Protein AF-A0A915LIY9-F1 (afdb_monomer_lite)

Structure (mmCIF, N/CA/C/O backbone):
data_AF-A0A915LIY9-F1
#
_entry.id   AF-A0A915LIY9-F1
#
loop_
_atom_site.group_PDB
_atom_site.id
_atom_site.type_symbol
_atom_site.label_atom_id
_atom_site.label_alt_id
_atom_site.label_comp_id
_atom_site.label_asym_id
_atom_site.label_entity_id
_atom_site.label_seq_id
_atom_site.pdbx_PDB_ins_code
_atom_site.Cartn_x
_atom_site.Cartn_y
_atom_site.Cartn_z
_atom_site.occupancy
_atom_site.B_iso_or_equiv
_atom_site.auth_seq_id
_atom_site.auth_comp_id
_atom_site.auth_asym_id
_atom_site.auth_atom_id
_atom_site.pdbx_PDB_model_num
ATOM 1 N N . GLN A 1 1 ? 8.933 -13.134 19.469 1.00 53.28 1 GLN A N 1
ATOM 2 C CA . GLN A 1 1 ? 8.273 -11.807 19.439 1.00 53.28 1 GLN A CA 1
ATOM 3 C C . GLN A 1 1 ? 8.661 -11.135 18.127 1.00 53.28 1 GLN A C 1
ATOM 5 O O . GLN A 1 1 ? 9.775 -11.388 17.696 1.00 53.28 1 GLN A O 1
ATOM 10 N N . ASN A 1 2 ? 7.771 -10.381 17.470 1.00 65.25 2 ASN A N 1
ATOM 11 C CA . ASN A 1 2 ? 8.084 -9.729 16.190 1.00 65.25 2 ASN A CA 1
ATOM 12 C C . ASN A 1 2 ? 8.852 -8.411 16.443 1.00 65.25 2 ASN A C 1
ATOM 14 O O . ASN A 1 2 ? 8.265 -7.511 17.048 1.00 65.25 2 ASN A O 1
ATOM 18 N N . PRO A 1 3 ? 10.128 -8.286 16.031 1.00 68.38 3 PRO A N 1
ATOM 19 C CA . PRO A 1 3 ? 10.938 -7.093 16.285 1.00 68.38 3 PRO A CA 1
ATOM 20 C C . PRO A 1 3 ? 10.483 -5.865 15.484 1.00 68.38 3 PRO A C 1
ATOM 22 O O . PRO A 1 3 ? 10.839 -4.750 15.852 1.00 68.38 3 PRO A O 1
ATOM 25 N N . LEU A 1 4 ? 9.700 -6.058 14.417 1.00 75.00 4 LEU A N 1
ATOM 26 C CA . LEU A 1 4 ? 9.200 -4.983 13.551 1.00 75.00 4 LEU A CA 1
ATOM 27 C C . LEU A 1 4 ? 7.876 -4.375 14.044 1.00 75.00 4 LEU A C 1
ATOM 29 O O . LEU A 1 4 ? 7.453 -3.333 13.556 1.00 75.00 4 LEU A O 1
ATOM 33 N N . GLY A 1 5 ? 7.218 -5.013 15.016 1.00 80.69 5 GLY A N 1
ATOM 34 C CA . GLY A 1 5 ? 5.937 -4.561 15.555 1.00 80.69 5 GLY A CA 1
ATOM 35 C C . GLY A 1 5 ? 6.060 -3.567 16.711 1.00 80.69 5 GLY A C 1
ATOM 36 O O . GLY A 1 5 ? 7.127 -3.299 17.259 1.00 80.69 5 GLY A O 1
ATOM 37 N N . THR A 1 6 ? 4.913 -3.084 17.179 1.00 88.69 6 THR A N 1
ATOM 38 C CA . THR A 1 6 ? 4.796 -2.166 18.324 1.00 88.69 6 THR A CA 1
ATOM 39 C C . THR A 1 6 ? 4.599 -2.900 19.658 1.00 88.69 6 THR A C 1
ATOM 41 O O . THR A 1 6 ? 4.185 -2.312 20.665 1.00 88.69 6 THR A O 1
ATOM 44 N N . GLN A 1 7 ? 4.881 -4.209 19.674 1.00 89.38 7 GLN A N 1
ATOM 45 C CA . GLN A 1 7 ? 4.558 -5.144 20.761 1.00 89.38 7 GLN A CA 1
ATOM 46 C C . GLN A 1 7 ? 3.044 -5.234 21.032 1.00 89.38 7 GLN A C 1
ATOM 48 O O . GLN A 1 7 ? 2.604 -5.454 22.164 1.00 89.38 7 GLN A O 1
ATOM 53 N N . GLY A 1 8 ? 2.222 -5.030 19.998 1.00 92.81 8 GLY A N 1
ATOM 54 C CA . GLY A 1 8 ? 0.768 -5.047 20.112 1.00 92.81 8 GLY A CA 1
ATOM 55 C C . GLY A 1 8 ? 0.172 -3.787 20.744 1.00 92.81 8 GLY A C 1
ATOM 56 O O . GLY A 1 8 ? -1.025 -3.770 21.034 1.00 92.81 8 GLY A O 1
ATOM 57 N N . ARG A 1 9 ? 0.967 -2.748 21.031 1.00 95.25 9 ARG A N 1
ATOM 58 C CA . ARG A 1 9 ? 0.467 -1.529 21.687 1.00 95.25 9 ARG A CA 1
ATOM 59 C C . ARG A 1 9 ? -0.429 -0.721 20.757 1.00 95.25 9 ARG A C 1
ATOM 61 O O . ARG A 1 9 ? -1.485 -0.264 21.197 1.00 95.25 9 ARG A O 1
ATOM 68 N N . LEU A 1 10 ? -0.046 -0.595 19.488 1.00 96.38 10 LEU A N 1
ATOM 69 C CA . LEU A 1 10 ? -0.821 0.112 18.475 1.00 96.38 10 LEU A CA 1
ATOM 70 C C . LEU A 1 10 ? -2.157 -0.582 18.230 1.00 96.38 10 LEU A C 1
ATOM 72 O O . LEU A 1 10 ? -3.202 0.056 18.357 1.00 96.38 10 LEU A O 1
ATOM 76 N N . VAL A 1 11 ? -2.143 -1.892 17.958 1.00 96.56 11 VAL A N 1
ATOM 77 C CA . VAL A 1 11 ? -3.386 -2.618 17.669 1.00 96.56 11 VAL A CA 1
ATOM 78 C C . VAL A 1 11 ? -4.345 -2.637 18.862 1.00 96.56 11 VAL A C 1
ATOM 80 O O . VAL A 1 11 ? -5.552 -2.503 18.672 1.00 96.56 11 VAL A O 1
ATOM 83 N N . LYS A 1 12 ? -3.839 -2.728 20.101 1.00 97.12 12 LYS A N 1
ATOM 84 C CA . LYS A 1 12 ? -4.674 -2.645 21.312 1.00 97.12 12 LYS A CA 1
ATOM 85 C C . LYS A 1 12 ? -5.320 -1.270 21.456 1.00 97.12 12 LYS A C 1
ATOM 87 O O . LYS A 1 12 ? -6.524 -1.197 21.671 1.00 97.12 12 LYS A O 1
ATOM 92 N N . ALA A 1 13 ? -4.549 -0.192 21.301 1.00 97.12 13 ALA A N 1
ATOM 93 C CA . ALA A 1 13 ? -5.086 1.167 21.373 1.00 97.12 13 ALA A CA 1
ATOM 94 C C . ALA A 1 13 ? -6.135 1.422 20.277 1.00 97.12 13 ALA A C 1
ATOM 96 O O . ALA A 1 13 ? -7.183 2.011 20.545 1.00 97.12 13 ALA A O 1
ATOM 97 N N . TYR A 1 14 ? -5.883 0.927 19.063 1.00 97.00 14 TYR A N 1
ATOM 98 C CA . TYR A 1 14 ? -6.825 1.009 17.952 1.00 97.00 14 TYR A CA 1
ATOM 99 C C . TYR A 1 14 ? -8.104 0.198 18.214 1.00 97.00 14 TYR A C 1
ATOM 101 O O . TYR A 1 14 ? -9.205 0.702 18.002 1.00 97.00 14 TYR A O 1
ATOM 109 N N . ALA A 1 15 ? -7.984 -1.022 18.746 1.00 96.75 15 ALA A N 1
ATOM 110 C CA . ALA A 1 15 ? -9.125 -1.862 19.105 1.00 96.75 15 ALA A CA 1
ATOM 111 C C . ALA A 1 15 ? -9.995 -1.221 20.198 1.00 96.75 15 ALA A C 1
ATOM 113 O O . ALA A 1 15 ? -11.215 -1.181 20.043 1.00 96.75 15 ALA A O 1
ATOM 114 N N . THR A 1 16 ? -9.388 -0.667 21.254 1.00 96.25 16 THR A N 1
ATOM 115 C CA . THR A 1 16 ? -10.108 0.082 22.298 1.00 96.25 16 THR A CA 1
ATOM 116 C C . THR A 1 16 ? -10.851 1.274 21.700 1.00 96.25 16 THR A C 1
ATOM 118 O O . THR A 1 16 ? -12.030 1.472 21.980 1.00 96.25 16 THR A O 1
ATOM 121 N N . PHE A 1 17 ? -10.197 2.043 20.825 1.00 95.81 17 PHE A N 1
ATOM 122 C CA . PHE A 1 17 ? -10.831 3.175 20.152 1.00 95.81 17 PHE A CA 1
ATOM 123 C C . PHE A 1 17 ? -12.025 2.745 19.282 1.00 95.81 17 PHE A C 1
ATOM 125 O O . PHE A 1 17 ? -13.094 3.349 19.365 1.00 95.81 17 PHE A O 1
ATOM 132 N N . LEU A 1 18 ? -11.887 1.664 18.505 1.00 95.19 18 LEU A N 1
ATOM 133 C CA . LEU A 1 18 ? -12.976 1.112 17.693 1.00 95.19 18 LEU A CA 1
ATOM 134 C C . LEU A 1 18 ? -14.152 0.597 18.530 1.00 95.19 18 LEU A C 1
ATOM 136 O O . LEU A 1 18 ? -15.302 0.776 18.131 1.00 95.19 18 LEU A O 1
ATOM 140 N N . GLN A 1 19 ? -13.888 -0.050 19.668 1.00 95.31 19 GLN A N 1
ATOM 141 C CA . GLN A 1 19 ? -14.938 -0.510 20.581 1.00 95.31 19 GLN A CA 1
ATOM 142 C C . GLN A 1 19 ? -15.733 0.671 21.137 1.00 95.31 19 GLN A C 1
ATOM 144 O O . GLN A 1 19 ? -16.962 0.634 21.118 1.00 95.31 19 GLN A O 1
ATOM 149 N N . SER A 1 20 ? -15.047 1.742 21.541 1.00 94.06 20 SER A N 1
ATOM 150 C CA . SER A 1 20 ? -15.697 2.973 21.989 1.00 94.06 20 SER A CA 1
ATOM 151 C C . SER A 1 20 ? -16.528 3.612 20.873 1.00 94.06 20 SER A C 1
ATOM 153 O O . SER A 1 20 ? -17.661 4.005 21.124 1.00 94.06 20 SER A O 1
ATOM 155 N N . LEU A 1 21 ? -16.027 3.667 19.630 1.00 93.94 21 LEU A N 1
ATOM 156 C CA . LEU A 1 21 ? -16.790 4.199 18.486 1.00 93.94 21 LEU A CA 1
ATOM 157 C C . LEU A 1 21 ? -18.065 3.398 18.204 1.00 93.94 21 LEU A C 1
ATOM 159 O O . LEU A 1 21 ? -19.101 3.970 17.879 1.00 93.94 21 LEU A O 1
ATOM 16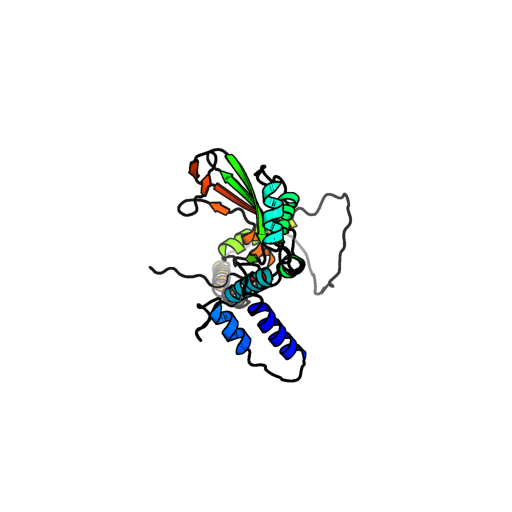3 N N . ARG A 1 22 ? -17.995 2.071 18.326 1.00 93.31 22 ARG A N 1
ATOM 164 C CA . ARG A 1 22 ? -19.128 1.176 18.060 1.00 93.31 22 ARG A CA 1
ATOM 165 C C . ARG A 1 22 ? -20.120 1.080 19.213 1.00 93.31 22 ARG A C 1
ATOM 167 O O . ARG A 1 22 ? -21.229 0.610 18.982 1.00 93.31 22 ARG A O 1
ATOM 174 N N . SER A 1 23 ? -19.755 1.499 20.426 1.00 93.12 23 SER A N 1
ATOM 175 C CA . SER A 1 23 ? -20.653 1.417 21.584 1.00 93.12 23 SER A CA 1
ATOM 176 C C . SER A 1 23 ? -21.885 2.316 21.439 1.00 93.12 23 SER A C 1
ATOM 178 O O . SER A 1 23 ? -22.893 2.068 22.093 1.00 93.12 23 SER A O 1
ATOM 180 N N . GLY A 1 24 ? -21.807 3.362 20.604 1.00 89.56 24 GLY A N 1
ATOM 181 C CA . GLY A 1 24 ? -22.892 4.324 20.393 1.00 89.56 24 GLY A CA 1
ATOM 182 C C . GLY A 1 24 ? -23.206 5.188 21.619 1.00 89.56 24 GLY A C 1
ATOM 183 O O . GLY A 1 24 ? -24.201 5.904 21.621 1.00 89.56 24 GLY A O 1
ATOM 184 N N . GLN A 1 25 ? -22.374 5.130 22.665 1.00 87.56 25 GLN A N 1
ATOM 185 C CA . GLN A 1 25 ? -22.618 5.820 23.937 1.00 87.56 25 GLN A CA 1
ATOM 186 C C . GLN A 1 25 ? -22.317 7.323 23.884 1.00 87.56 25 GLN A C 1
ATOM 188 O O . GLN A 1 25 ? -22.774 8.069 24.746 1.00 87.56 25 GLN A O 1
ATOM 193 N N . ALA A 1 26 ? -21.541 7.776 22.897 1.00 89.56 26 ALA A N 1
ATOM 194 C CA . ALA A 1 26 ? -21.140 9.168 22.748 1.00 89.56 26 ALA A CA 1
ATOM 195 C C . ALA A 1 26 ? -21.232 9.614 21.285 1.00 89.56 26 ALA A C 1
ATOM 197 O O . ALA A 1 26 ? -20.915 8.852 20.374 1.00 89.56 26 ALA A O 1
ATOM 198 N N . GLN A 1 27 ? -21.611 10.876 21.070 1.00 92.38 27 GLN A N 1
ATOM 199 C CA . GLN A 1 27 ? -21.657 11.494 19.739 1.00 92.38 27 GLN A CA 1
ATOM 200 C C . GLN A 1 27 ? -20.253 11.757 19.166 1.00 92.38 27 GLN A C 1
ATOM 202 O O . GLN A 1 27 ? -20.063 11.762 17.953 1.00 92.38 27 GLN A O 1
ATOM 207 N N . ALA A 1 28 ? -19.268 11.979 20.037 1.00 94.31 28 ALA A N 1
ATOM 208 C CA . ALA A 1 28 ? -17.877 12.199 19.672 1.00 94.31 28 ALA A CA 1
ATOM 209 C C . ALA A 1 28 ? -16.957 11.543 20.705 1.00 94.31 28 ALA A C 1
ATOM 211 O O . ALA A 1 28 ? -17.269 11.509 21.896 1.00 94.31 28 ALA A O 1
ATOM 212 N N . ILE A 1 29 ? -15.813 11.035 20.249 1.00 94.31 29 ILE A N 1
ATOM 213 C CA . ILE A 1 29 ? -14.843 10.324 21.087 1.00 94.31 29 ILE A CA 1
ATOM 214 C C . ILE A 1 29 ? -13.475 10.944 20.874 1.00 94.31 29 ILE A C 1
ATOM 216 O O . ILE A 1 29 ? -13.030 11.094 19.738 1.00 94.31 29 ILE A O 1
ATOM 220 N N . ASN A 1 30 ? -12.799 11.286 21.968 1.00 94.31 30 ASN A N 1
ATOM 221 C CA . ASN A 1 30 ? -11.462 11.856 21.916 1.00 94.31 30 ASN A CA 1
ATOM 222 C C . ASN A 1 30 ? -10.391 10.742 21.829 1.00 94.31 30 ASN A C 1
ATOM 224 O O . ASN A 1 30 ? -10.236 9.982 22.788 1.00 94.31 30 ASN A O 1
ATOM 228 N N . PRO A 1 31 ? -9.618 10.633 20.731 1.00 95.62 31 PRO A N 1
ATOM 229 C CA . PRO A 1 31 ? -8.667 9.543 20.514 1.00 95.62 31 PRO A CA 1
ATOM 230 C C . PRO A 1 31 ? -7.299 9.756 21.198 1.00 95.62 31 PRO A C 1
ATOM 232 O O . PRO A 1 31 ? -6.285 9.323 20.654 1.00 95.62 31 PRO A O 1
ATOM 235 N N . LEU A 1 32 ? -7.219 10.406 22.370 1.00 94.88 32 LEU A N 1
ATOM 236 C CA . LEU A 1 32 ? -5.937 10.764 23.017 1.00 94.88 32 LEU A CA 1
ATOM 237 C C . LEU A 1 32 ? -4.985 9.577 23.179 1.00 94.88 32 LEU A C 1
ATOM 239 O O . LEU A 1 32 ? -3.806 9.686 22.848 1.00 94.88 32 LEU A O 1
ATOM 243 N N . GLN A 1 33 ? -5.495 8.438 23.654 1.00 95.50 33 GLN A N 1
ATOM 244 C CA . GLN A 1 33 ? -4.679 7.239 23.847 1.00 95.50 33 GLN A CA 1
ATOM 245 C C . GLN A 1 33 ? -4.104 6.735 22.518 1.00 95.50 33 GLN A C 1
ATOM 247 O O . GLN A 1 33 ? -2.923 6.405 22.440 1.00 95.50 33 GLN A O 1
ATOM 252 N N . LEU A 1 34 ? -4.921 6.712 21.462 1.00 96.62 34 LEU A N 1
ATOM 253 C CA . LEU A 1 34 ? -4.485 6.293 20.135 1.00 96.62 34 LEU A CA 1
ATOM 254 C C . LEU A 1 34 ? -3.459 7.280 19.556 1.00 96.62 34 LEU A C 1
ATOM 256 O O . LEU A 1 34 ? -2.406 6.850 19.092 1.00 96.62 34 LEU A O 1
ATOM 260 N N . LYS A 1 35 ? -3.708 8.594 19.654 1.00 96.38 35 LYS A N 1
ATOM 261 C CA . LYS A 1 35 ? -2.774 9.649 19.220 1.00 96.38 35 LYS A CA 1
ATOM 262 C C . LYS A 1 35 ? -1.429 9.554 19.940 1.00 96.38 35 LYS A C 1
ATOM 264 O O . LYS A 1 35 ? -0.392 9.678 19.293 1.00 96.38 35 LYS A O 1
ATOM 269 N N . PHE A 1 36 ? -1.440 9.306 21.249 1.00 95.81 36 PHE A N 1
ATOM 270 C CA . PHE A 1 36 ? -0.225 9.131 22.045 1.00 95.81 36 PHE A CA 1
ATOM 271 C C . PHE A 1 36 ? 0.589 7.920 21.577 1.00 95.81 36 PHE A C 1
ATOM 273 O O . PHE A 1 36 ? 1.788 8.036 21.335 1.00 95.81 36 PHE A O 1
ATOM 280 N N . VAL A 1 37 ? -0.064 6.766 21.392 1.00 96.50 37 VAL A N 1
ATOM 281 C CA . VAL A 1 37 ? 0.616 5.547 20.931 1.00 96.50 37 VAL A CA 1
ATOM 282 C C . VAL A 1 37 ? 1.170 5.724 19.517 1.00 96.50 37 VAL A C 1
ATOM 284 O O . VAL A 1 37 ? 2.322 5.375 19.282 1.00 96.50 37 VAL A O 1
ATOM 287 N N . ILE A 1 38 ? 0.407 6.318 18.594 1.00 96.38 38 ILE A N 1
ATOM 288 C CA . ILE A 1 38 ? 0.893 6.637 17.241 1.00 96.38 38 ILE A CA 1
ATOM 289 C C . ILE A 1 38 ? 2.148 7.509 17.323 1.00 96.38 38 ILE A C 1
ATOM 291 O O . ILE A 1 38 ? 3.163 7.182 16.717 1.00 96.38 38 ILE A O 1
ATOM 295 N N . GLY A 1 39 ? 2.106 8.582 18.112 1.00 95.19 39 GLY A N 1
ATOM 296 C CA . GLY A 1 39 ? 3.223 9.505 18.271 1.00 95.19 39 GLY A CA 1
ATOM 297 C C . GLY A 1 39 ? 4.486 8.880 18.883 1.00 95.19 39 GLY A C 1
ATOM 298 O O . GLY A 1 39 ? 5.606 9.259 18.533 1.00 95.19 39 GLY A O 1
ATOM 299 N N . GLN A 1 40 ? 4.330 7.864 19.737 1.00 94.31 40 GLN A N 1
ATOM 300 C CA . GLN A 1 40 ? 5.457 7.122 20.303 1.00 94.31 40 GLN A CA 1
ATOM 301 C C . GLN A 1 40 ? 6.237 6.322 19.243 1.00 94.31 40 GLN A C 1
ATOM 303 O O . GLN A 1 40 ? 7.457 6.211 19.346 1.00 94.31 40 GLN A O 1
ATOM 308 N N . PHE A 1 41 ? 5.547 5.754 18.252 1.00 93.75 41 PHE A N 1
ATOM 309 C CA . PHE A 1 41 ? 6.154 4.895 17.224 1.00 93.75 41 PHE A CA 1
ATOM 310 C C . PHE A 1 41 ? 6.407 5.612 15.895 1.00 93.75 41 PHE A C 1
ATOM 312 O O . PHE A 1 41 ? 7.269 5.198 15.125 1.00 93.75 41 PHE A O 1
ATOM 319 N N . ALA A 1 42 ? 5.707 6.714 15.646 1.00 93.62 42 ALA A N 1
ATOM 320 C CA . ALA A 1 42 ? 5.916 7.598 14.513 1.00 93.62 42 ALA A CA 1
ATOM 321 C C . ALA A 1 42 ? 5.997 9.053 15.009 1.00 93.62 42 ALA A C 1
ATOM 323 O O . ALA A 1 42 ? 5.008 9.791 14.943 1.00 93.62 42 ALA A O 1
ATOM 324 N N . PRO A 1 43 ? 7.187 9.500 15.467 1.00 93.56 43 PRO A N 1
ATOM 325 C CA . PRO A 1 43 ? 7.372 10.819 16.077 1.00 93.56 43 PRO A CA 1
ATOM 326 C C . PRO A 1 43 ? 6.940 12.003 15.209 1.00 93.56 43 PRO A C 1
ATOM 328 O O . PRO A 1 43 ? 6.580 13.050 15.745 1.00 93.56 43 PRO A O 1
ATOM 331 N N . ARG A 1 44 ? 6.910 11.835 13.880 1.00 93.12 44 ARG A N 1
ATOM 332 C CA . ARG A 1 44 ? 6.380 12.831 12.935 1.00 93.12 44 ARG A CA 1
ATOM 333 C C . ARG A 1 44 ? 4.939 13.249 13.246 1.00 93.12 44 ARG A C 1
ATOM 335 O O . ARG A 1 44 ? 4.589 14.394 13.004 1.00 93.12 44 ARG A O 1
ATOM 342 N N . PHE A 1 45 ? 4.139 12.365 13.845 1.00 94.75 45 PHE A N 1
ATOM 343 C CA . PHE A 1 45 ? 2.756 12.633 14.237 1.00 94.75 45 PHE A CA 1
ATOM 344 C C . PHE A 1 45 ? 2.618 13.109 15.691 1.00 94.75 45 PHE A C 1
ATOM 346 O O . PHE A 1 45 ? 1.499 13.172 16.192 1.00 94.75 45 PHE A O 1
ATOM 353 N N . ASN A 1 46 ? 3.701 13.420 16.417 1.00 92.38 46 ASN A N 1
ATOM 354 C CA . ASN A 1 46 ? 3.600 13.914 17.801 1.00 92.38 46 ASN A CA 1
ATOM 355 C C . ASN A 1 46 ? 2.999 15.316 17.885 1.00 92.38 46 ASN A C 1
ATOM 357 O O . ASN A 1 46 ? 2.279 15.612 18.838 1.00 92.38 46 ASN A O 1
ATOM 361 N N . GLY A 1 47 ? 3.268 16.153 16.884 1.00 91.69 47 GLY A N 1
ATOM 362 C CA . GLY A 1 47 ? 2.813 17.535 16.853 1.00 91.69 47 GLY A CA 1
ATOM 363 C C . GLY A 1 47 ? 1.298 17.699 16.696 1.00 91.69 47 GLY A C 1
ATOM 364 O O . GLY A 1 47 ? 0.515 16.741 16.712 1.00 91.69 47 GLY A O 1
ATOM 365 N N . TYR A 1 48 ? 0.921 18.964 16.530 1.00 93.12 48 TYR A N 1
ATOM 366 C CA . TYR A 1 48 ? -0.441 19.424 16.242 1.00 93.12 48 TYR A CA 1
ATOM 367 C C . TYR A 1 48 ? -0.541 20.089 14.859 1.00 93.12 48 TYR A C 1
ATOM 369 O O . TYR A 1 48 ? -1.521 20.768 14.565 1.00 93.12 48 TYR A O 1
ATOM 377 N N . ALA A 1 49 ? 0.491 19.925 14.025 1.00 94.38 49 ALA A N 1
ATOM 378 C CA . ALA A 1 49 ? 0.481 20.396 12.648 1.00 94.38 49 ALA A CA 1
ATOM 379 C C . ALA A 1 49 ? -0.478 19.554 11.791 1.00 94.38 49 ALA A C 1
ATOM 381 O O . ALA A 1 49 ? -0.874 18.447 12.166 1.00 94.38 49 ALA A O 1
ATOM 382 N N . GLN A 1 50 ? -0.843 20.082 10.624 1.00 93.81 50 GLN A N 1
ATOM 383 C CA . GLN A 1 50 ? -1.546 19.291 9.619 1.00 93.81 50 GLN A CA 1
ATOM 384 C C . GLN A 1 50 ? -0.599 18.233 9.035 1.00 93.81 50 GLN A C 1
ATOM 386 O O . GLN A 1 50 ? 0.593 18.481 8.859 1.00 93.81 50 GLN A O 1
ATOM 391 N N . HIS A 1 51 ? -1.144 17.055 8.741 1.00 92.81 51 HIS A N 1
ATOM 392 C CA . HIS A 1 51 ? -0.412 15.909 8.205 1.00 92.81 51 HIS A CA 1
ATOM 393 C C . HIS A 1 51 ? -1.176 15.284 7.037 1.00 92.81 51 HIS A C 1
ATOM 395 O O . HIS A 1 51 ? -2.391 15.461 6.918 1.00 92.81 51 HIS A O 1
ATOM 401 N N . ASP A 1 52 ? -0.474 14.509 6.210 1.00 92.81 52 ASP A N 1
ATOM 402 C CA . ASP A 1 52 ? -1.105 13.715 5.163 1.00 92.81 52 ASP A CA 1
ATOM 403 C C . ASP A 1 52 ? -1.791 12.476 5.766 1.00 92.81 52 ASP A C 1
ATOM 405 O O . ASP A 1 52 ? -1.166 11.606 6.380 1.00 92.81 52 ASP A O 1
ATOM 409 N N . SER A 1 53 ? -3.108 12.381 5.578 1.00 95.38 53 SER A N 1
ATOM 410 C CA . SER A 1 53 ? -3.904 11.234 6.025 1.00 95.38 53 SER A CA 1
ATOM 411 C C . SER A 1 53 ? -3.480 9.908 5.382 1.00 95.38 53 SER A C 1
ATOM 413 O O . SER A 1 53 ? -3.643 8.849 5.999 1.00 95.38 53 SER A O 1
ATOM 415 N N . GLN A 1 54 ? -2.919 9.938 4.168 1.00 94.62 54 GLN A N 1
ATOM 416 C CA . GLN A 1 54 ? -2.426 8.739 3.500 1.00 94.62 54 GLN A CA 1
ATOM 417 C C . GLN A 1 54 ? -1.195 8.185 4.214 1.00 94.62 54 GLN A C 1
ATOM 419 O O . GLN A 1 54 ? -1.095 6.971 4.395 1.00 94.62 54 GLN A O 1
ATOM 424 N N . GLU A 1 55 ? -0.302 9.059 4.674 1.00 94.25 55 GLU A N 1
ATOM 425 C CA . GLU A 1 55 ? 0.879 8.668 5.440 1.00 94.25 55 GLU A CA 1
ATOM 426 C C . GLU A 1 55 ? 0.472 7.985 6.751 1.00 94.25 55 GLU A C 1
ATOM 428 O O . GLU A 1 55 ? 0.975 6.910 7.085 1.00 94.25 55 GLU A O 1
ATOM 433 N N . LEU A 1 56 ? -0.508 8.558 7.459 1.00 96.06 56 LEU A N 1
ATOM 434 C CA . LEU A 1 56 ? -1.058 7.948 8.669 1.00 96.06 56 LEU A CA 1
ATOM 435 C C . LEU A 1 56 ? -1.718 6.592 8.375 1.00 96.06 56 LEU A C 1
ATOM 437 O O . LEU A 1 56 ? -1.533 5.641 9.131 1.00 96.06 56 LEU A O 1
ATOM 441 N N . THR A 1 57 ? -2.466 6.482 7.275 1.00 96.38 57 THR A N 1
ATOM 442 C CA . THR A 1 57 ? -3.112 5.225 6.867 1.00 96.38 57 THR A CA 1
ATOM 443 C C . THR A 1 57 ? -2.077 4.140 6.578 1.00 96.38 57 THR A C 1
ATOM 445 O O . THR A 1 57 ? -2.222 3.017 7.059 1.00 96.38 57 THR A O 1
ATOM 448 N N . ALA A 1 58 ? -1.012 4.475 5.844 1.00 95.56 58 ALA A N 1
ATOM 449 C CA . ALA A 1 58 ? 0.083 3.554 5.557 1.00 95.56 58 ALA A CA 1
ATOM 450 C C . ALA A 1 58 ? 0.762 3.078 6.849 1.00 95.56 58 ALA A C 1
ATOM 452 O O . ALA A 1 58 ? 0.929 1.875 7.038 1.00 95.56 58 ALA A O 1
ATOM 453 N N . PHE A 1 59 ? 1.063 4.004 7.766 1.00 96.00 59 PHE A N 1
ATOM 454 C CA . PHE A 1 59 ? 1.635 3.680 9.072 1.00 96.00 59 PHE A CA 1
ATOM 455 C C . PHE A 1 59 ? 0.734 2.748 9.896 1.00 96.00 59 PHE A C 1
ATOM 457 O O . PHE A 1 59 ? 1.212 1.774 10.473 1.00 96.00 59 PHE A O 1
ATOM 464 N N . LEU A 1 60 ? -0.573 3.019 9.948 1.00 96.62 60 LEU A N 1
ATOM 465 C CA . LEU A 1 60 ? -1.517 2.193 10.700 1.00 96.62 60 LEU A CA 1
ATOM 466 C C . LEU A 1 60 ? -1.633 0.781 10.119 1.00 96.62 60 LEU A C 1
ATOM 468 O O . LEU A 1 60 ? -1.635 -0.182 10.883 1.00 96.62 60 LEU A O 1
ATOM 472 N N . LEU A 1 61 ? -1.730 0.645 8.793 1.00 96.81 61 LEU A N 1
ATOM 473 C CA . LEU A 1 61 ? -1.823 -0.662 8.138 1.00 96.81 61 LEU A CA 1
ATOM 474 C C . LEU A 1 61 ? -0.560 -1.496 8.364 1.00 96.81 61 LEU A C 1
ATOM 476 O O . LEU A 1 61 ? -0.677 -2.668 8.714 1.00 96.81 61 LEU A O 1
ATOM 480 N N . ASP A 1 62 ? 0.618 -0.890 8.222 1.00 95.31 62 ASP A N 1
ATOM 481 C CA . ASP A 1 62 ? 1.906 -1.551 8.445 1.00 95.31 62 ASP A CA 1
ATOM 482 C C . ASP A 1 62 ? 2.092 -1.943 9.920 1.00 95.31 62 ASP A C 1
ATOM 484 O O . ASP A 1 62 ? 2.277 -3.114 10.248 1.00 95.31 62 ASP A O 1
ATOM 488 N N . GLY A 1 63 ? 1.890 -1.002 10.847 1.00 95.38 63 GLY A N 1
ATOM 489 C CA . GLY A 1 63 ? 2.028 -1.271 12.277 1.00 95.38 63 GLY A CA 1
ATOM 490 C C . GLY A 1 63 ? 1.039 -2.325 12.794 1.00 95.38 63 GLY A C 1
ATOM 491 O O . GLY A 1 63 ? 1.411 -3.190 13.589 1.00 95.38 63 GLY A O 1
ATOM 492 N N . MET A 1 64 ? -0.216 -2.307 12.324 1.00 96.00 64 MET A N 1
ATOM 493 C CA . MET A 1 64 ? -1.189 -3.358 12.646 1.00 96.00 64 MET A CA 1
ATOM 494 C C . MET A 1 64 ? -0.861 -4.685 11.962 1.00 96.00 64 MET A C 1
ATOM 496 O O . MET A 1 64 ? -1.132 -5.739 12.539 1.00 96.00 64 MET A O 1
ATOM 500 N N . HIS A 1 65 ? -0.303 -4.663 10.747 1.00 96.00 65 HIS A N 1
ATOM 501 C CA . HIS A 1 65 ? 0.157 -5.871 10.073 1.00 96.00 65 HIS A CA 1
ATOM 502 C C . HIS A 1 65 ? 1.216 -6.575 10.918 1.00 96.00 65 HIS A C 1
ATOM 504 O O . HIS A 1 65 ? 1.045 -7.760 11.206 1.00 96.00 65 HIS A O 1
ATOM 510 N N . GLU A 1 66 ? 2.234 -5.838 11.359 1.00 94.94 66 GLU A N 1
ATOM 511 C CA . GLU A 1 66 ? 3.341 -6.368 12.151 1.00 94.94 66 GLU A CA 1
ATOM 512 C C . GLU A 1 66 ? 2.898 -6.840 13.543 1.00 94.94 66 GLU A C 1
ATOM 514 O O . GLU A 1 66 ? 3.301 -7.919 13.988 1.00 94.94 66 GLU A O 1
ATOM 519 N N . ASP A 1 67 ? 2.017 -6.089 14.213 1.00 94.94 67 ASP A N 1
ATOM 520 C CA . ASP A 1 67 ? 1.441 -6.476 15.509 1.00 94.94 67 ASP A CA 1
ATOM 521 C C . ASP A 1 67 ? 0.587 -7.754 15.432 1.00 94.94 67 ASP A C 1
ATOM 523 O O . ASP A 1 67 ? 0.520 -8.513 16.401 1.00 94.94 67 ASP A O 1
ATOM 527 N N . LEU A 1 68 ? -0.085 -7.987 14.299 1.00 95.12 68 LEU A N 1
ATOM 528 C CA . LEU A 1 68 ? -0.985 -9.124 14.073 1.00 95.12 68 LEU A CA 1
ATOM 529 C C . LEU A 1 68 ? -0.365 -10.221 13.196 1.00 95.12 68 LEU A C 1
ATOM 531 O O . LEU A 1 68 ? -1.079 -11.130 12.757 1.00 95.12 68 LEU A O 1
ATOM 535 N N . ASN A 1 69 ? 0.935 -10.144 12.903 1.00 94.50 69 ASN A N 1
ATOM 536 C CA . ASN A 1 69 ? 1.604 -11.124 12.060 1.00 94.50 69 ASN A CA 1
ATOM 537 C C . ASN A 1 69 ? 1.677 -12.478 12.781 1.00 94.50 69 ASN A C 1
ATOM 539 O O . ASN A 1 69 ? 2.273 -12.621 13.848 1.00 94.50 69 ASN A O 1
ATOM 543 N N . ARG A 1 70 ? 1.052 -13.491 12.179 1.00 92.25 70 ARG A N 1
ATOM 544 C CA . ARG A 1 70 ? 0.978 -14.871 12.674 1.00 92.25 70 ARG A CA 1
ATOM 545 C C . ARG A 1 70 ? 2.317 -15.597 12.532 1.00 92.25 70 ARG A C 1
ATOM 547 O O . ARG A 1 70 ? 2.523 -16.616 13.185 1.00 92.25 70 ARG A O 1
ATOM 554 N N . ILE A 1 71 ? 3.216 -15.105 11.674 1.00 86.12 71 ILE A N 1
ATOM 555 C CA . ILE A 1 71 ? 4.566 -15.652 11.525 1.00 86.12 71 ILE A CA 1
ATOM 556 C C . ILE A 1 71 ? 5.463 -15.081 12.623 1.00 86.12 71 ILE A C 1
ATOM 558 O O . ILE A 1 71 ? 5.678 -13.875 12.705 1.00 86.12 71 ILE A O 1
ATOM 562 N N . THR A 1 72 ? 6.022 -15.956 13.454 1.00 76.19 72 THR A N 1
ATOM 563 C CA . THR A 1 72 ? 6.945 -15.581 14.534 1.00 76.19 72 THR A CA 1
ATOM 564 C C . THR A 1 72 ? 8.403 -15.816 14.135 1.00 76.19 72 THR A C 1
ATOM 566 O O . THR A 1 72 ? 8.679 -16.653 13.281 1.00 76.19 72 THR A O 1
ATOM 569 N N . GLU A 1 73 ? 9.350 -15.132 14.789 1.00 65.81 73 GLU A N 1
ATOM 570 C CA . GLU A 1 73 ? 10.802 -15.349 14.602 1.00 65.81 73 GLU A CA 1
ATOM 571 C C . GLU A 1 73 ? 11.210 -16.827 14.737 1.00 65.81 73 GLU A C 1
ATOM 573 O O . GLU A 1 73 ? 11.955 -17.348 13.917 1.00 65.81 73 GLU A O 1
ATOM 578 N N . THR A 1 74 ? 10.617 -17.560 15.683 1.00 59.81 74 THR A N 1
ATOM 579 C CA . THR A 1 74 ? 10.817 -19.013 15.830 1.00 59.81 74 THR A CA 1
ATOM 580 C C . THR A 1 74 ? 10.415 -19.793 14.570 1.00 59.81 74 THR A C 1
ATOM 582 O O . THR A 1 74 ? 11.041 -20.785 14.223 1.00 59.81 74 THR A O 1
ATOM 585 N N . THR A 1 75 ? 9.391 -19.329 13.849 1.00 61.38 75 THR A N 1
ATOM 586 C CA . THR A 1 75 ? 8.947 -19.933 12.582 1.00 61.38 75 THR A CA 1
ATOM 587 C C . THR A 1 75 ? 9.872 -19.575 11.413 1.00 61.38 75 THR A C 1
ATOM 589 O O . THR A 1 75 ? 9.909 -20.315 10.431 1.00 61.38 75 THR A O 1
ATOM 592 N N . LYS A 1 76 ? 10.588 -18.442 11.483 1.00 64.62 76 LYS A N 1
ATOM 593 C CA . LYS A 1 76 ? 11.547 -18.014 10.451 1.00 64.62 76 LYS A CA 1
ATOM 594 C C . LYS A 1 76 ? 12.823 -18.850 10.525 1.00 64.62 76 LYS A C 1
ATOM 596 O O . LYS A 1 76 ? 13.173 -19.471 9.528 1.00 64.62 76 LYS A O 1
ATOM 601 N N . ASN A 1 77 ? 13.411 -18.975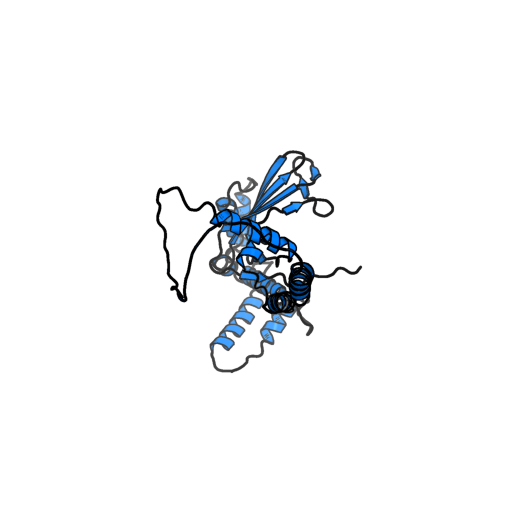 11.714 1.00 59.19 77 ASN A N 1
ATOM 602 C CA . ASN A 1 77 ? 14.658 -19.721 11.919 1.00 59.19 77 ASN A CA 1
ATOM 603 C C . ASN A 1 77 ? 14.535 -21.193 11.488 1.00 59.19 77 ASN A C 1
ATOM 605 O O . ASN A 1 77 ? 15.402 -21.703 10.792 1.00 59.19 77 ASN A O 1
ATOM 609 N N . ASN A 1 78 ? 13.405 -21.844 11.787 1.00 58.53 78 ASN A N 1
ATOM 610 C CA . ASN A 1 78 ? 13.161 -23.236 11.383 1.00 58.53 78 ASN A CA 1
ATOM 611 C C . ASN A 1 78 ? 13.044 -23.438 9.859 1.00 58.53 78 ASN A C 1
ATOM 613 O O . ASN A 1 78 ? 13.073 -24.572 9.400 1.00 58.53 78 ASN A O 1
ATOM 617 N N . LYS A 1 79 ? 12.830 -22.375 9.071 1.00 56.97 79 LYS A N 1
ATOM 618 C CA . LYS A 1 79 ? 12.702 -22.458 7.604 1.00 56.97 79 LYS A CA 1
ATOM 619 C C . LYS A 1 79 ? 13.989 -22.099 6.869 1.00 56.97 79 LYS A C 1
ATOM 621 O O . LYS A 1 79 ? 14.125 -22.467 5.707 1.00 56.97 79 LYS A O 1
ATOM 626 N N . GLU A 1 80 ? 14.895 -21.366 7.510 1.00 54.25 80 GLU A N 1
ATOM 627 C CA . GLU A 1 80 ? 16.163 -20.950 6.902 1.00 54.25 80 GLU A CA 1
ATOM 628 C C . GLU A 1 80 ? 17.136 -22.124 6.739 1.00 54.25 80 GLU A C 1
ATOM 630 O O . GLU A 1 80 ? 17.901 -22.141 5.776 1.00 54.25 80 GLU A O 1
ATOM 635 N N . GLU A 1 81 ? 17.041 -23.148 7.593 1.00 50.38 81 GLU A N 1
ATOM 636 C CA . GLU A 1 81 ? 17.868 -24.361 7.502 1.00 50.38 81 GLU A CA 1
ATOM 637 C C . GLU A 1 81 ? 17.550 -25.227 6.261 1.00 50.38 81 GLU A C 1
ATOM 639 O O . GLU A 1 81 ? 18.427 -25.935 5.769 1.00 50.38 81 GLU A O 1
ATOM 644 N N . ASP A 1 82 ? 16.349 -25.102 5.678 1.00 48.84 82 ASP A N 1
ATOM 645 C CA . ASP A 1 82 ? 15.890 -25.934 4.551 1.00 48.84 82 ASP A CA 1
ATOM 646 C C . ASP A 1 82 ? 16.017 -25.266 3.164 1.00 48.84 82 ASP A C 1
ATOM 648 O O . ASP A 1 82 ? 15.856 -25.928 2.135 1.00 48.84 82 ASP A O 1
ATOM 652 N N . SER A 1 83 ? 16.289 -23.957 3.079 1.00 51.72 83 SER A N 1
ATOM 653 C CA . SER A 1 83 ? 16.183 -23.203 1.817 1.00 51.72 83 SER A CA 1
ATOM 654 C C . SER A 1 83 ? 17.504 -22.626 1.301 1.00 51.72 83 SER A C 1
ATOM 656 O O . SER A 1 83 ? 17.613 -21.425 1.061 1.00 51.72 83 SER A O 1
ATOM 658 N N . ASN A 1 84 ? 18.487 -23.483 1.015 1.00 47.41 84 ASN A N 1
ATOM 659 C CA . ASN A 1 84 ? 19.676 -23.129 0.219 1.00 47.41 84 ASN A CA 1
ATOM 660 C C . ASN A 1 84 ? 19.397 -23.094 -1.302 1.00 47.41 84 ASN A C 1
ATOM 662 O O . ASN A 1 84 ? 20.156 -23.627 -2.109 1.00 47.41 84 ASN A O 1
ATOM 666 N N . PHE A 1 85 ? 18.306 -22.448 -1.726 1.00 43.34 85 PHE A N 1
ATOM 667 C CA . PHE A 1 85 ? 18.053 -22.182 -3.147 1.00 43.34 85 PHE A CA 1
ATOM 668 C C . PHE A 1 85 ? 17.367 -20.823 -3.332 1.00 43.34 85 PHE A C 1
ATOM 670 O O . PHE A 1 85 ? 16.143 -20.709 -3.393 1.00 43.34 85 PHE A O 1
ATOM 677 N N . CYS A 1 86 ? 18.173 -19.762 -3.408 1.00 52.97 86 CYS A N 1
ATOM 678 C CA . CYS A 1 86 ? 17.709 -18.412 -3.719 1.00 52.97 86 CYS A CA 1
ATOM 679 C C . CYS A 1 86 ? 17.513 -18.273 -5.237 1.00 52.97 86 CYS A C 1
ATOM 681 O O . CYS A 1 86 ? 18.345 -17.705 -5.939 1.00 52.97 86 CYS A O 1
ATOM 683 N N . ASN A 1 87 ? 16.425 -18.840 -5.756 1.00 62.69 87 ASN A N 1
ATOM 684 C CA . ASN A 1 87 ? 15.930 -18.464 -7.075 1.00 62.69 87 ASN A CA 1
ATOM 685 C C . ASN A 1 87 ? 14.926 -17.328 -6.916 1.00 62.69 87 ASN A C 1
ATOM 687 O O . ASN A 1 87 ? 14.009 -17.413 -6.096 1.00 62.69 87 ASN A O 1
ATOM 691 N N . GLU A 1 88 ? 15.055 -16.296 -7.744 1.00 74.38 88 GLU A N 1
ATOM 692 C CA . GLU A 1 88 ? 13.974 -15.334 -7.926 1.00 74.38 88 GLU A CA 1
ATOM 693 C C . GLU A 1 88 ? 12.695 -16.068 -8.368 1.00 74.38 88 GLU A C 1
ATOM 695 O O . GLU A 1 88 ? 12.762 -16.979 -9.207 1.00 74.38 88 GLU A O 1
ATOM 700 N N . PRO A 1 89 ? 11.524 -15.709 -7.811 1.00 84.31 89 PRO A N 1
ATOM 701 C CA . PRO A 1 89 ? 10.283 -16.389 -8.139 1.00 84.31 89 PRO A CA 1
ATOM 702 C C . PRO A 1 89 ? 9.940 -16.172 -9.612 1.00 84.31 89 PRO A C 1
ATOM 704 O O . PRO A 1 89 ? 9.822 -15.039 -10.080 1.00 84.31 89 PRO A O 1
ATOM 707 N N . LYS A 1 90 ? 9.713 -17.263 -10.347 1.00 86.69 90 LYS A N 1
ATOM 708 C CA . LYS A 1 90 ? 9.433 -17.190 -11.792 1.00 86.69 90 LYS A CA 1
ATOM 709 C C . LYS A 1 90 ? 7.985 -16.800 -12.082 1.00 86.69 90 LYS A C 1
ATOM 711 O O . LYS A 1 90 ? 7.667 -16.324 -13.170 1.00 86.69 90 LYS A O 1
ATOM 716 N N . THR A 1 91 ? 7.090 -17.002 -11.115 1.00 94.44 91 THR A N 1
ATOM 717 C CA . THR A 1 91 ? 5.646 -16.791 -11.279 1.00 94.44 91 THR A CA 1
ATOM 718 C C . THR A 1 91 ? 5.055 -15.916 -10.176 1.00 94.44 91 THR A C 1
ATOM 720 O O . THR A 1 91 ? 5.544 -15.893 -9.045 1.00 94.44 91 THR A O 1
ATOM 723 N N . ALA A 1 92 ? 3.940 -15.246 -10.487 1.00 96.31 92 ALA A N 1
ATOM 724 C CA . ALA A 1 92 ? 3.190 -14.433 -9.528 1.00 96.31 92 ALA A CA 1
ATOM 725 C C . ALA A 1 92 ? 2.759 -15.245 -8.291 1.00 96.31 92 ALA A C 1
ATOM 727 O O . ALA A 1 92 ? 2.920 -14.800 -7.152 1.00 96.31 92 ALA A O 1
ATOM 728 N N . SER A 1 93 ? 2.265 -16.469 -8.508 1.00 96.38 93 SER A N 1
ATOM 729 C CA . SER A 1 93 ? 1.816 -17.378 -7.447 1.00 96.38 93 SER A CA 1
ATOM 730 C C . SER A 1 93 ? 2.951 -17.809 -6.521 1.00 96.38 93 SER A C 1
ATOM 732 O O . SER A 1 93 ? 2.761 -17.859 -5.305 1.00 96.38 93 SER A O 1
ATOM 734 N N . GLU A 1 94 ? 4.133 -18.087 -7.072 1.00 94.50 94 GLU A N 1
ATOM 735 C CA . GLU A 1 94 ? 5.320 -18.428 -6.288 1.00 94.50 94 GLU A CA 1
ATOM 736 C C . GLU A 1 94 ? 5.790 -17.242 -5.445 1.00 94.50 94 GLU A C 1
ATOM 738 O O . GLU A 1 94 ? 5.963 -17.390 -4.235 1.00 94.50 94 GLU A O 1
ATOM 743 N N . ALA A 1 95 ? 5.902 -16.055 -6.049 1.00 95.19 95 ALA A N 1
ATOM 744 C CA . ALA A 1 95 ? 6.259 -14.834 -5.334 1.00 95.19 95 ALA A CA 1
ATOM 745 C C . ALA A 1 95 ? 5.285 -14.552 -4.180 1.00 95.19 95 ALA A C 1
ATOM 747 O O . ALA A 1 95 ? 5.702 -14.231 -3.069 1.00 95.19 95 ALA A O 1
ATOM 748 N N . TRP A 1 96 ? 3.983 -14.747 -4.410 1.00 96.06 96 TRP A N 1
ATOM 749 C CA . TRP A 1 96 ? 2.966 -14.565 -3.377 1.00 96.06 96 TRP A CA 1
ATOM 750 C C . TRP A 1 96 ? 3.068 -15.601 -2.255 1.00 96.06 96 TRP A C 1
ATOM 752 O O . TRP A 1 96 ? 2.885 -15.280 -1.081 1.00 96.06 96 TRP A O 1
ATOM 762 N N . ARG A 1 97 ? 3.370 -16.859 -2.596 1.00 93.94 97 ARG A N 1
ATOM 763 C CA . ARG A 1 97 ? 3.599 -17.918 -1.608 1.00 93.94 97 ARG A CA 1
ATOM 764 C C . ARG A 1 97 ? 4.785 -17.569 -0.711 1.00 93.94 97 ARG A C 1
ATOM 766 O O . ARG A 1 97 ? 4.642 -17.656 0.504 1.00 93.94 97 ARG A O 1
ATOM 773 N N . LEU A 1 98 ? 5.910 -17.145 -1.292 1.00 92.00 98 LEU A N 1
ATOM 774 C CA . LEU A 1 98 ? 7.098 -16.707 -0.549 1.00 92.00 98 LEU A CA 1
ATOM 775 C C . LEU A 1 98 ? 6.798 -15.480 0.320 1.00 92.00 98 LEU A C 1
ATOM 777 O O . LEU A 1 98 ? 7.179 -15.438 1.487 1.00 92.00 98 LEU A O 1
ATOM 781 N N . TYR A 1 99 ? 6.044 -14.515 -0.209 1.00 93.56 99 TYR A N 1
ATOM 782 C CA . TYR A 1 99 ? 5.592 -13.351 0.548 1.00 93.56 99 TYR A CA 1
ATOM 783 C C . TYR A 1 99 ? 4.781 -13.753 1.795 1.00 93.56 99 TYR A C 1
ATOM 785 O O . TYR A 1 99 ? 5.095 -13.319 2.906 1.00 93.56 99 TYR A O 1
ATOM 793 N N . LYS A 1 100 ? 3.806 -14.663 1.644 1.00 92.94 100 LYS A N 1
ATOM 794 C CA . LYS A 1 100 ? 2.970 -15.158 2.753 1.00 92.94 100 LYS A CA 1
ATOM 795 C C . LYS A 1 100 ? 3.709 -16.017 3.780 1.00 92.94 100 LYS A C 1
ATOM 797 O O . LYS A 1 100 ? 3.211 -16.202 4.887 1.00 92.94 100 LYS A O 1
ATOM 802 N N . GLN A 1 101 ? 4.888 -16.549 3.450 1.00 90.31 101 GLN A N 1
ATOM 803 C CA . GLN A 1 101 ? 5.702 -17.285 4.424 1.00 90.31 101 GLN A CA 1
ATOM 804 C C . GLN A 1 101 ? 6.281 -16.380 5.514 1.00 90.31 101 GLN A C 1
ATOM 806 O O . GLN A 1 101 ? 6.581 -16.892 6.591 1.00 90.31 101 GLN A O 1
ATOM 811 N N . ARG A 1 102 ? 6.428 -15.078 5.231 1.00 89.38 102 ARG A N 1
ATOM 812 C CA . ARG A 1 102 ? 6.933 -14.065 6.170 1.00 89.38 102 ARG A CA 1
ATOM 813 C C . ARG A 1 102 ? 5.829 -13.137 6.679 1.00 89.38 102 ARG A C 1
ATOM 815 O O . ARG A 1 102 ? 5.904 -12.677 7.812 1.00 89.38 102 ARG A O 1
ATOM 822 N N . ASN A 1 103 ? 4.801 -12.910 5.862 1.00 93.56 103 ASN A N 1
ATOM 823 C CA . ASN A 1 103 ? 3.744 -11.938 6.120 1.00 93.56 103 ASN A CA 1
ATOM 824 C C . ASN A 1 103 ? 2.382 -12.634 6.121 1.00 93.56 103 ASN A C 1
ATOM 826 O O . ASN A 1 103 ? 1.831 -12.945 5.065 1.00 93.56 103 ASN A O 1
ATOM 830 N N . ASN A 1 104 ? 1.829 -12.888 7.306 1.00 95.12 104 ASN A N 1
ATOM 831 C CA . ASN A 1 104 ? 0.534 -13.547 7.441 1.00 95.12 104 ASN A CA 1
ATOM 832 C C . ASN A 1 104 ? -0.286 -12.875 8.542 1.00 95.12 104 ASN A C 1
ATOM 834 O O . ASN A 1 104 ? -0.168 -13.234 9.707 1.00 95.12 104 ASN A O 1
ATOM 838 N N . SER A 1 105 ? -1.133 -11.915 8.188 1.00 97.00 105 SER A N 1
ATOM 839 C CA . SER A 1 105 ? -2.042 -11.264 9.135 1.00 97.00 105 SER A CA 1
ATOM 840 C C . SER A 1 105 ? -3.372 -10.932 8.472 1.00 97.00 105 SER A C 1
ATOM 842 O O . SER A 1 105 ? -3.492 -10.985 7.249 1.00 97.00 105 SER A O 1
ATOM 844 N N . ILE A 1 106 ? -4.361 -10.528 9.272 1.00 96.94 106 ILE A N 1
ATOM 845 C CA . ILE A 1 106 ? -5.652 -10.061 8.751 1.00 96.94 106 ILE A CA 1
ATOM 846 C C . ILE A 1 106 ? -5.503 -8.868 7.792 1.00 96.94 106 ILE A C 1
ATOM 848 O O . ILE A 1 106 ? -6.303 -8.716 6.875 1.00 96.94 106 ILE A O 1
ATOM 852 N N . ILE A 1 107 ? -4.456 -8.049 7.958 1.00 97.62 107 ILE A N 1
ATOM 853 C CA . ILE A 1 107 ? -4.169 -6.936 7.045 1.00 97.62 107 ILE A CA 1
ATOM 854 C C . ILE A 1 107 ? -3.772 -7.464 5.663 1.00 97.62 107 ILE A C 1
ATOM 856 O O . ILE A 1 107 ? -4.271 -6.964 4.658 1.00 97.62 107 ILE A O 1
ATOM 860 N N . VAL A 1 108 ? -2.955 -8.522 5.609 1.00 97.56 108 VAL A N 1
ATOM 861 C CA . VAL A 1 108 ? -2.603 -9.192 4.345 1.00 97.56 108 VAL A CA 1
ATOM 862 C C . VAL A 1 108 ? -3.841 -9.799 3.697 1.00 97.56 108 VAL A C 1
ATOM 864 O O . VAL A 1 108 ? -4.039 -9.654 2.495 1.00 97.56 108 VAL A O 1
ATOM 867 N N . ASP A 1 109 ? -4.682 -10.456 4.498 1.00 97.56 109 ASP A N 1
ATOM 868 C CA . ASP A 1 109 ? -5.881 -11.145 4.017 1.00 97.56 109 ASP A CA 1
ATOM 869 C C . ASP A 1 109 ? -6.908 -10.177 3.403 1.00 97.56 109 ASP A C 1
ATOM 871 O O . ASP A 1 109 ? -7.627 -10.538 2.469 1.00 97.56 109 ASP A O 1
ATOM 875 N N . LEU A 1 110 ? -6.995 -8.951 3.930 1.00 98.31 110 LEU A N 1
ATOM 876 C CA . LEU A 1 110 ? -7.977 -7.957 3.500 1.00 98.31 110 LEU A CA 1
ATOM 877 C C . LEU A 1 110 ? -7.428 -6.982 2.461 1.00 98.31 110 LEU A C 1
ATOM 879 O O . LEU A 1 110 ? -8.079 -6.773 1.441 1.00 98.31 110 LEU A O 1
ATOM 883 N N . PHE A 1 111 ? -6.262 -6.386 2.706 1.00 98.38 111 PHE A N 1
ATOM 884 C CA . PHE A 1 111 ? -5.799 -5.202 1.978 1.00 98.38 111 PHE A CA 1
ATOM 885 C C . PHE A 1 111 ? -4.666 -5.479 0.993 1.00 98.38 111 PHE A C 1
ATOM 887 O O . PHE A 1 111 ? -4.406 -4.641 0.131 1.00 98.38 111 PHE A O 1
ATOM 894 N N . HIS A 1 112 ? -3.973 -6.620 1.090 1.00 98.44 112 HIS A N 1
ATOM 895 C CA . HIS A 1 112 ? -2.810 -6.850 0.237 1.00 98.44 112 HIS A CA 1
ATOM 896 C C . HIS A 1 112 ? -3.187 -7.498 -1.097 1.00 98.44 112 HIS A C 1
ATOM 898 O O . HIS A 1 112 ? -3.702 -8.616 -1.158 1.00 98.44 112 HIS A O 1
ATOM 904 N N . GLY A 1 113 ? -2.880 -6.793 -2.181 1.00 98.25 113 GLY A N 1
ATOM 905 C CA . GLY A 1 113 ? -2.863 -7.312 -3.542 1.00 98.25 113 GLY A CA 1
ATOM 906 C C . GLY A 1 113 ? -1.440 -7.591 -4.017 1.00 98.25 113 GLY A C 1
ATOM 907 O O . GLY A 1 113 ? -0.475 -7.496 -3.258 1.00 98.25 113 GLY A O 1
ATOM 908 N N . GLN A 1 114 ? -1.300 -7.925 -5.296 1.00 98.38 114 GLN A N 1
ATOM 909 C CA . GLN A 1 114 ? -0.010 -8.136 -5.947 1.00 98.38 114 GLN A CA 1
ATOM 910 C C . GLN A 1 114 ? 0.018 -7.457 -7.316 1.00 98.38 114 GLN A C 1
ATOM 912 O O . GLN A 1 114 ? -0.941 -7.539 -8.089 1.00 98.38 114 GLN A O 1
ATOM 917 N N . MET A 1 115 ? 1.140 -6.810 -7.613 1.00 97.25 115 MET A N 1
ATOM 918 C CA . MET A 1 115 ? 1.423 -6.131 -8.868 1.00 97.25 115 MET A CA 1
ATOM 919 C C . MET A 1 115 ? 2.629 -6.776 -9.554 1.00 97.25 115 MET A C 1
ATOM 921 O O . MET A 1 115 ? 3.604 -7.147 -8.905 1.00 97.25 115 MET A O 1
ATOM 925 N N . LYS A 1 116 ? 2.571 -6.897 -10.879 1.00 97.19 116 LYS A N 1
ATOM 926 C CA . LYS A 1 116 ? 3.684 -7.278 -11.746 1.00 97.19 116 LYS A CA 1
ATOM 927 C C . LYS A 1 116 ? 4.268 -6.027 -12.386 1.00 97.19 116 LYS A C 1
ATOM 929 O O . LYS A 1 116 ? 3.580 -5.375 -13.168 1.00 97.19 116 LYS A O 1
ATOM 934 N N . SER A 1 117 ? 5.542 -5.768 -12.126 1.00 96.00 117 SER A N 1
ATOM 935 C CA . SER A 1 117 ? 6.346 -4.747 -12.797 1.00 96.00 117 SER A CA 1
ATOM 936 C C . SER A 1 117 ? 7.223 -5.419 -13.849 1.00 96.00 117 SER A C 1
ATOM 938 O O . SER A 1 117 ? 7.955 -6.353 -13.534 1.00 96.00 117 SER A O 1
ATOM 940 N N . THR A 1 118 ? 7.142 -4.971 -15.098 1.00 96.12 118 THR A N 1
ATOM 941 C CA . THR A 1 118 ? 7.987 -5.440 -16.206 1.00 96.12 118 THR A CA 1
ATOM 942 C C . THR A 1 118 ? 8.876 -4.297 -16.658 1.00 96.12 118 THR A C 1
ATOM 944 O O . THR A 1 118 ? 8.373 -3.217 -16.954 1.00 96.12 118 THR A O 1
ATOM 947 N N . LEU A 1 119 ? 10.181 -4.538 -16.708 1.00 96.19 119 LEU A N 1
ATOM 948 C CA . LEU A 1 119 ? 11.196 -3.548 -17.033 1.00 96.19 119 LEU A CA 1
ATOM 949 C C . LEU A 1 119 ? 12.053 -4.045 -18.193 1.00 96.19 119 LEU A C 1
ATOM 951 O O . LEU A 1 119 ? 12.676 -5.099 -18.096 1.00 96.19 119 LEU A O 1
ATOM 955 N N . SER A 1 120 ? 12.089 -3.287 -19.283 1.00 97.12 120 SER A N 1
ATOM 956 C CA . SER A 1 120 ? 12.839 -3.618 -20.493 1.00 97.12 120 SER A CA 1
ATOM 957 C C . SER A 1 120 ? 13.961 -2.615 -20.723 1.00 97.12 120 SER A C 1
ATOM 959 O O . SER A 1 120 ? 13.711 -1.412 -20.801 1.00 97.12 120 SER A O 1
ATOM 961 N N . CYS A 1 121 ? 15.189 -3.108 -20.892 1.00 97.25 121 CYS A N 1
ATOM 962 C CA . CYS A 1 121 ? 16.337 -2.270 -21.236 1.00 97.25 121 CYS A CA 1
ATOM 963 C C . CYS A 1 121 ? 16.250 -1.809 -22.690 1.00 97.25 121 CYS A C 1
ATOM 965 O O . CYS A 1 121 ? 16.106 -2.638 -23.590 1.00 97.25 121 CYS A O 1
ATOM 967 N N . ASN A 1 122 ? 16.453 -0.521 -22.962 1.00 96.00 122 ASN A N 1
ATOM 968 C CA . ASN A 1 122 ? 16.459 -0.040 -24.344 1.00 96.00 122 ASN A CA 1
ATOM 969 C C . ASN A 1 122 ? 17.723 -0.436 -25.119 1.00 96.00 122 ASN A C 1
ATOM 971 O O . ASN A 1 122 ? 17.657 -0.542 -26.344 1.00 96.00 122 ASN A O 1
ATOM 975 N N . VAL A 1 123 ? 18.825 -0.730 -24.419 1.00 95.94 123 VAL A N 1
ATOM 976 C CA . VAL A 1 123 ? 20.121 -1.094 -25.013 1.00 95.94 123 VAL A CA 1
ATOM 977 C C . VAL A 1 123 ? 20.243 -2.601 -25.238 1.00 95.94 123 VAL A C 1
ATOM 979 O O . VAL A 1 123 ? 20.302 -3.049 -26.377 1.00 95.94 123 VAL A O 1
ATOM 982 N N . CYS A 1 124 ? 20.254 -3.407 -24.170 1.00 96.31 124 CYS A N 1
ATOM 983 C CA . CYS A 1 124 ? 20.473 -4.857 -24.282 1.00 96.31 124 CYS A CA 1
ATOM 984 C C . CYS A 1 124 ? 19.189 -5.680 -24.457 1.00 96.31 124 CYS A C 1
ATOM 986 O O . CYS A 1 124 ? 19.266 -6.901 -24.552 1.00 96.31 124 CYS A O 1
ATOM 988 N N . LYS A 1 125 ? 18.013 -5.035 -24.438 1.00 96.00 125 LYS A N 1
ATOM 989 C CA . LYS A 1 125 ? 16.686 -5.676 -24.526 1.00 96.00 125 LYS A CA 1
ATOM 990 C C . LYS A 1 125 ? 16.393 -6.717 -23.437 1.00 96.00 125 LYS A C 1
ATOM 992 O O . LYS A 1 125 ? 15.421 -7.457 -23.541 1.00 96.00 125 LYS A O 1
ATOM 997 N N . ASN A 1 126 ? 17.193 -6.761 -22.368 1.00 95.56 126 ASN A N 1
ATOM 998 C CA . ASN A 1 126 ? 16.915 -7.611 -21.217 1.00 95.56 126 ASN A CA 1
ATOM 999 C C . ASN A 1 126 ? 15.607 -7.183 -20.549 1.00 95.56 126 ASN A C 1
ATOM 1001 O O . ASN A 1 126 ? 15.447 -6.008 -20.205 1.00 95.56 126 ASN 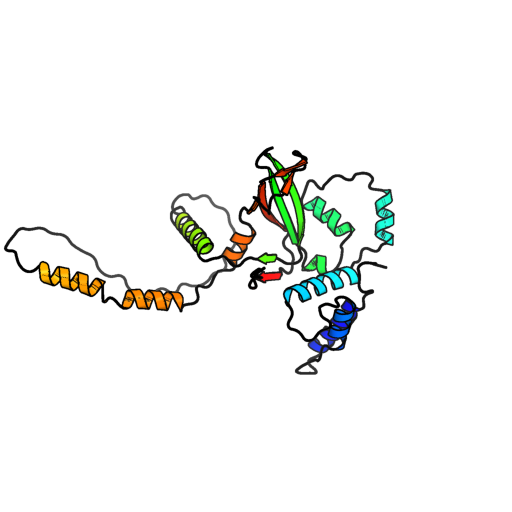A O 1
ATOM 1005 N N . VAL A 1 127 ? 14.725 -8.153 -20.323 1.00 94.56 127 VAL A N 1
ATOM 1006 C CA . VAL A 1 127 ? 13.456 -7.966 -19.623 1.00 94.56 127 VAL A CA 1
ATOM 1007 C C . VAL A 1 127 ? 13.585 -8.530 -18.212 1.00 94.56 127 VAL A C 1
ATOM 1009 O O . VAL A 1 127 ? 13.921 -9.698 -18.038 1.00 94.56 127 VAL A O 1
ATOM 1012 N N . SER A 1 128 ? 13.314 -7.697 -17.213 1.00 93.50 128 SER A N 1
ATOM 1013 C CA . SER A 1 128 ? 13.211 -8.085 -15.807 1.00 93.50 128 SER A CA 1
ATOM 1014 C C . SER A 1 128 ? 11.758 -7.979 -15.356 1.00 93.50 128 SER A C 1
ATOM 1016 O O . SER A 1 128 ? 11.053 -7.033 -15.713 1.00 93.50 128 SER A O 1
ATOM 1018 N N . ILE A 1 129 ? 11.289 -8.973 -14.606 1.00 94.69 129 ILE A N 1
ATOM 1019 C CA . ILE A 1 129 ? 9.918 -9.040 -14.101 1.00 94.69 129 ILE A CA 1
ATOM 1020 C C . ILE A 1 129 ? 9.978 -9.192 -12.590 1.00 94.69 129 ILE A C 1
ATOM 1022 O O . ILE A 1 129 ? 10.625 -10.103 -12.084 1.00 94.69 129 ILE A O 1
ATOM 1026 N N . LYS A 1 130 ? 9.237 -8.344 -11.880 1.00 95.00 130 LYS A N 1
ATOM 1027 C CA . LYS A 1 130 ? 9.114 -8.390 -10.426 1.00 95.00 130 LYS A CA 1
ATOM 1028 C C . LYS A 1 130 ? 7.651 -8.453 -10.012 1.00 95.00 130 LYS A C 1
ATOM 1030 O O . LYS A 1 130 ? 6.806 -7.801 -10.623 1.00 95.00 130 LYS A O 1
ATOM 1035 N N . TYR A 1 131 ? 7.363 -9.233 -8.976 1.00 97.06 131 TYR A N 1
ATOM 1036 C CA . TYR A 1 131 ? 6.029 -9.357 -8.398 1.00 97.06 131 TYR A CA 1
ATOM 1037 C C . TYR A 1 131 ? 6.042 -8.811 -6.974 1.00 97.06 131 TYR A C 1
ATOM 1039 O O . TYR A 1 131 ? 6.572 -9.457 -6.072 1.00 97.06 131 TYR A O 1
ATOM 1047 N N . ASP A 1 132 ? 5.447 -7.642 -6.779 1.00 95.50 132 ASP A N 1
ATOM 1048 C CA . ASP A 1 132 ? 5.479 -6.920 -5.513 1.00 95.50 132 ASP A CA 1
ATOM 1049 C C . ASP A 1 132 ? 4.082 -6.880 -4.872 1.00 95.50 132 ASP A C 1
ATOM 1051 O O . ASP A 1 132 ? 3.087 -6.664 -5.574 1.00 95.50 132 ASP A O 1
ATOM 1055 N N . PRO A 1 133 ? 3.968 -7.102 -3.552 1.00 97.31 133 PRO A N 1
ATOM 1056 C CA . PRO A 1 133 ? 2.725 -6.864 -2.832 1.00 97.31 133 PRO A CA 1
ATOM 1057 C C . PRO A 1 133 ? 2.416 -5.360 -2.778 1.00 97.31 133 PRO A C 1
ATOM 1059 O O . PRO A 1 133 ? 3.325 -4.532 -2.760 1.00 97.31 133 PRO A O 1
ATOM 1062 N N . PHE A 1 134 ? 1.137 -4.999 -2.698 1.00 97.31 134 PHE A N 1
ATOM 1063 C CA . PHE A 1 134 ? 0.704 -3.625 -2.420 1.00 97.31 134 PHE A CA 1
ATOM 1064 C C . PHE A 1 134 ? -0.463 -3.628 -1.432 1.00 97.31 134 PHE A C 1
ATOM 1066 O O . PHE A 1 134 ? -1.282 -4.541 -1.475 1.00 97.31 134 PHE A O 1
ATOM 1073 N N . CYS A 1 135 ? -0.565 -2.611 -0.574 1.00 96.50 135 CYS A N 1
ATOM 1074 C CA . CYS A 1 135 ? -1.668 -2.441 0.387 1.00 96.50 135 CYS A CA 1
ATOM 1075 C C . CYS A 1 135 ? -2.658 -1.325 -0.002 1.00 96.50 135 CYS A C 1
ATOM 1077 O O . CYS A 1 135 ? -3.777 -1.274 0.503 1.00 96.50 135 CYS A O 1
ATOM 1079 N N . PHE A 1 136 ? -2.265 -0.444 -0.922 1.00 96.94 136 PHE A N 1
ATOM 1080 C CA . PHE A 1 136 ? -3.108 0.576 -1.546 1.00 96.94 136 PHE A CA 1
ATOM 1081 C C . PHE A 1 136 ? -2.518 0.982 -2.903 1.00 96.94 136 PHE A C 1
ATOM 1083 O O . PHE A 1 136 ? -1.342 0.736 -3.178 1.00 96.94 136 PHE A O 1
ATOM 1090 N N . LEU A 1 137 ? -3.327 1.622 -3.749 1.00 96.81 137 LEU A N 1
ATOM 1091 C CA . LEU A 1 137 ? -2.892 2.198 -5.022 1.00 96.81 137 LEU A CA 1
ATOM 1092 C C . LEU A 1 137 ? -2.884 3.721 -4.927 1.00 96.81 137 LEU A C 1
ATOM 1094 O O . LEU A 1 137 ? -3.934 4.337 -4.761 1.00 96.81 137 LEU A O 1
ATOM 1098 N N . SER A 1 138 ? -1.709 4.329 -5.071 1.00 95.69 138 SER A N 1
ATOM 1099 C CA . SER A 1 138 ? -1.577 5.785 -5.179 1.00 95.69 138 SER A CA 1
ATOM 1100 C C . SER A 1 138 ? -1.663 6.204 -6.644 1.00 95.69 138 SER A C 1
ATOM 1102 O O . SER A 1 138 ? -0.655 6.188 -7.353 1.00 95.69 138 SER A O 1
ATOM 1104 N N . VAL A 1 139 ? -2.862 6.564 -7.097 1.00 95.00 139 VAL A N 1
ATOM 1105 C CA . VAL A 1 139 ? -3.131 6.906 -8.497 1.00 95.00 139 VAL A CA 1
ATOM 1106 C C . VAL A 1 139 ? -2.810 8.380 -8.774 1.00 95.00 139 VAL A C 1
ATOM 1108 O O . VAL A 1 139 ? -3.219 9.254 -8.001 1.00 95.00 139 VAL A O 1
ATOM 1111 N N . PRO A 1 140 ? -2.065 8.686 -9.850 1.00 93.62 140 PRO A N 1
ATOM 1112 C CA . PRO A 1 140 ? -1.873 10.056 -10.304 1.00 93.62 140 PRO A CA 1
ATOM 1113 C C . PRO A 1 140 ? -3.186 10.623 -10.849 1.00 93.62 140 PRO A C 1
ATOM 1115 O O . PRO A 1 140 ? -3.997 9.896 -11.422 1.00 93.62 140 PRO A O 1
ATOM 1118 N N . ILE A 1 141 ? -3.382 11.928 -10.669 1.00 91.56 141 ILE A N 1
ATOM 1119 C CA . ILE A 1 141 ? -4.455 12.659 -11.343 1.00 91.56 141 ILE A CA 1
ATOM 1120 C C . ILE A 1 141 ? -3.901 13.116 -12.701 1.00 91.56 141 ILE A C 1
ATOM 1122 O O . ILE A 1 141 ? -2.871 13.805 -12.698 1.00 91.56 141 ILE A O 1
ATOM 1126 N N . PRO A 1 142 ? -4.526 12.706 -13.823 1.00 90.19 142 PRO A N 1
ATOM 1127 C CA . PRO A 1 142 ? -4.144 13.133 -15.164 1.00 90.19 142 PRO A CA 1
ATOM 1128 C C . PRO A 1 142 ? -4.007 14.656 -15.266 1.00 90.19 142 PRO A C 1
ATOM 1130 O O . PRO A 1 142 ? -4.752 15.397 -14.628 1.00 90.19 142 PRO A O 1
ATOM 1133 N N . SER A 1 143 ? -3.041 15.132 -16.050 1.00 84.38 143 SER A N 1
ATOM 1134 C CA . SER A 1 143 ? -3.046 16.521 -16.519 1.00 84.38 143 SER A CA 1
ATOM 1135 C C . SER A 1 143 ? -4.008 16.686 -17.699 1.00 84.38 143 SER A C 1
ATOM 1137 O O . SER A 1 143 ? -4.311 15.717 -18.396 1.00 84.38 143 SER A O 1
ATOM 1139 N N . ASN A 1 144 ? -4.396 17.929 -17.998 1.00 77.88 144 ASN A N 1
ATOM 1140 C CA . ASN A 1 144 ? -5.241 18.255 -19.154 1.00 77.88 144 ASN A CA 1
ATOM 1141 C C . ASN A 1 144 ? -4.709 17.657 -20.478 1.00 77.88 144 ASN A C 1
ATOM 1143 O O . ASN A 1 144 ? -5.483 17.239 -21.335 1.00 77.88 144 ASN A O 1
ATOM 1147 N N . GLU A 1 145 ? -3.384 17.580 -20.648 1.00 76.25 145 GLU A N 1
ATOM 1148 C CA . GLU A 1 145 ? -2.74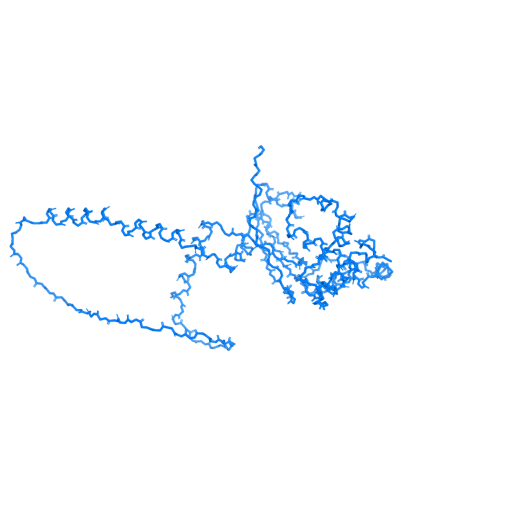9 16.971 -21.827 1.00 76.25 145 GLU A CA 1
ATOM 1149 C C . GLU A 1 145 ? -2.978 15.454 -21.892 1.00 76.25 145 GLU A C 1
ATOM 1151 O O . GLU A 1 145 ? -3.291 14.907 -22.951 1.00 76.25 145 GLU A O 1
ATOM 1156 N N . GLN A 1 146 ? -2.864 14.769 -20.752 1.00 79.06 146 GLN A N 1
ATOM 1157 C CA . GLN A 1 146 ? -3.101 13.329 -20.653 1.00 79.06 146 GLN A CA 1
ATOM 1158 C C . GLN A 1 146 ? -4.586 13.000 -20.868 1.00 79.06 146 GLN A C 1
ATOM 1160 O O . GLN A 1 146 ? -4.908 12.022 -21.541 1.00 79.06 146 GLN A O 1
ATOM 1165 N N . GLU A 1 147 ? -5.498 13.840 -20.375 1.00 74.31 147 GLU A N 1
ATOM 1166 C CA . GLU A 1 147 ? -6.944 13.706 -20.608 1.00 74.31 147 GLU A CA 1
ATOM 1167 C C . GLU A 1 147 ? -7.308 13.782 -22.100 1.00 74.31 147 GLU A C 1
ATOM 1169 O O . GLU A 1 147 ? -8.106 12.977 -22.598 1.00 74.31 147 GLU A O 1
ATOM 1174 N N . ALA A 1 148 ? -6.680 14.697 -22.846 1.00 73.00 148 ALA A N 1
ATOM 1175 C CA . ALA A 1 148 ? -6.890 14.834 -24.287 1.00 73.00 148 ALA A CA 1
ATOM 1176 C C . ALA A 1 148 ? -6.421 13.589 -25.068 1.00 73.00 148 ALA A C 1
ATOM 1178 O O . ALA A 1 148 ? -7.105 13.123 -25.988 1.00 73.00 148 ALA A O 1
ATOM 1179 N N . MET A 1 149 ? -5.293 12.989 -24.665 1.00 74.56 149 MET A N 1
ATOM 1180 C CA . MET A 1 149 ? -4.804 11.734 -25.251 1.00 74.56 149 MET A CA 1
ATOM 1181 C C . MET A 1 149 ? -5.780 10.569 -25.036 1.00 74.56 149 MET A C 1
ATOM 1183 O O . MET A 1 149 ? -5.964 9.733 -25.916 1.00 74.56 149 MET A O 1
ATOM 1187 N N . PHE A 1 150 ? -6.439 10.512 -23.881 1.00 72.75 150 PHE A N 1
ATOM 1188 C CA . PHE A 1 150 ? -7.375 9.437 -23.550 1.00 72.75 150 PHE A CA 1
ATOM 1189 C C . PHE A 1 150 ? -8.756 9.587 -24.182 1.00 72.75 150 PHE A C 1
ATOM 1191 O O . PHE A 1 150 ? -9.407 8.575 -24.457 1.00 72.75 150 PHE A O 1
ATOM 1198 N N . SER A 1 151 ? -9.182 10.822 -24.435 1.00 68.31 151 SER A N 1
ATOM 1199 C CA . SER A 1 151 ? -10.460 11.120 -25.084 1.00 68.31 151 SER A CA 1
ATOM 1200 C C . SER A 1 151 ? -10.458 10.686 -26.557 1.00 68.31 151 SER A C 1
ATOM 1202 O O . SER A 1 151 ? -11.399 10.037 -27.007 1.00 68.31 151 SER A O 1
ATOM 1204 N N . SER A 1 152 ? -9.349 10.906 -27.272 1.00 62.03 152 SER A N 1
ATOM 1205 C CA . SER A 1 152 ? -9.190 10.504 -28.684 1.00 62.03 152 SER A CA 1
ATOM 1206 C C . SER A 1 152 ? -9.113 8.981 -28.910 1.00 62.03 152 SER A C 1
ATOM 1208 O O . SER A 1 152 ? -9.522 8.473 -29.957 1.00 62.03 152 SER A O 1
ATOM 1210 N N . GLN A 1 153 ? -8.647 8.210 -27.921 1.00 58.31 153 GLN A N 1
ATOM 1211 C CA . GLN A 1 153 ? -8.637 6.739 -27.992 1.00 58.31 153 GLN A CA 1
ATOM 1212 C C . GLN A 1 153 ? -10.015 6.105 -27.734 1.00 58.31 153 GLN A C 1
ATOM 1214 O O . GLN A 1 153 ? -10.299 5.005 -28.211 1.00 58.31 153 GLN A O 1
ATOM 1219 N N . ASN A 1 154 ? -10.893 6.785 -26.992 1.00 54.22 154 ASN A N 1
ATOM 1220 C CA . ASN A 1 154 ? -12.245 6.285 -26.743 1.00 54.22 154 ASN A CA 1
ATOM 1221 C C . ASN A 1 154 ? -13.151 6.449 -27.988 1.00 54.22 154 ASN A C 1
ATOM 1223 O O . ASN A 1 154 ? -13.995 5.587 -28.226 1.00 54.22 154 ASN A O 1
ATOM 1227 N N . GLU A 1 155 ? -12.939 7.475 -28.823 1.00 46.41 155 GLU A N 1
ATOM 1228 C CA . GLU A 1 155 ? -13.703 7.698 -30.069 1.00 46.41 155 GLU A CA 1
ATOM 1229 C C . GLU A 1 155 ? -13.378 6.666 -31.164 1.00 46.41 155 GLU A C 1
ATOM 1231 O O . GLU A 1 155 ? -14.266 6.165 -31.851 1.00 46.41 155 GLU A O 1
ATOM 1236 N N . SER A 1 156 ? -12.117 6.244 -31.271 1.00 40.62 156 SER A N 1
ATOM 1237 C CA . SER A 1 156 ? -11.682 5.216 -32.233 1.00 40.62 156 SER A CA 1
ATOM 1238 C C . SER A 1 156 ? -12.145 3.794 -31.876 1.00 40.62 156 SER A C 1
ATOM 1240 O O . SER A 1 156 ? -12.126 2.906 -32.727 1.00 40.62 156 SER A O 1
ATOM 1242 N N . THR A 1 157 ? -12.623 3.573 -30.647 1.00 43.19 157 THR A N 1
ATOM 1243 C CA . THR A 1 157 ? -13.221 2.291 -30.232 1.00 43.19 157 THR A CA 1
ATOM 1244 C C . THR A 1 157 ? -14.737 2.246 -30.493 1.00 43.19 157 THR A C 1
ATOM 1246 O O . THR A 1 157 ? -15.315 1.164 -30.532 1.00 43.19 157 THR A O 1
ATOM 1249 N N . GLN A 1 158 ? -15.393 3.392 -30.724 1.00 38.75 158 GLN A N 1
ATOM 1250 C CA . GLN A 1 158 ? -16.826 3.447 -31.056 1.00 38.75 158 GLN A CA 1
ATOM 1251 C C . GLN A 1 158 ? -17.124 3.262 -32.554 1.00 38.75 158 GLN A C 1
ATOM 1253 O O . GLN A 1 158 ? -18.251 2.928 -32.896 1.00 38.75 158 GLN A O 1
ATOM 1258 N N . LEU A 1 159 ? -16.128 3.391 -33.437 1.00 36.72 159 LEU A N 1
ATOM 1259 C CA . LEU A 1 159 ? -16.291 3.179 -34.885 1.00 36.72 159 LEU A CA 1
ATOM 1260 C C . LEU A 1 159 ? -16.013 1.738 -35.355 1.00 36.72 159 LEU A C 1
ATOM 1262 O O . LEU A 1 159 ? -16.234 1.438 -36.520 1.00 36.72 159 LEU A O 1
ATOM 1266 N N . ASN A 1 160 ? -15.559 0.841 -34.471 1.00 31.77 160 ASN A N 1
ATOM 1267 C CA . ASN A 1 160 ? -15.169 -0.533 -34.833 1.00 31.77 160 ASN A CA 1
ATOM 1268 C C . ASN A 1 160 ? -16.067 -1.627 -34.220 1.00 31.77 160 ASN A C 1
ATOM 1270 O O . ASN A 1 160 ? -15.681 -2.792 -34.209 1.00 31.77 160 ASN A O 1
ATOM 1274 N N . ASN A 1 161 ? -17.245 -1.268 -33.695 1.00 33.03 161 ASN A N 1
ATOM 1275 C CA . ASN A 1 161 ? -18.198 -2.210 -33.090 1.00 33.03 161 ASN A CA 1
ATOM 1276 C C . ASN A 1 161 ? -19.519 -2.331 -33.871 1.00 33.03 161 ASN A C 1
ATOM 1278 O O . ASN A 1 161 ? -20.561 -2.622 -33.289 1.00 33.03 161 ASN A O 1
ATOM 1282 N N . GLU A 1 162 ? -19.475 -2.177 -35.190 1.00 36.34 162 GLU A N 1
ATOM 1283 C CA . GLU A 1 162 ? -20.460 -2.779 -36.088 1.00 36.34 162 GLU A CA 1
ATOM 1284 C C . GLU A 1 162 ? -19.677 -3.649 -37.079 1.00 36.34 162 GLU A C 1
ATOM 1286 O O . GLU A 1 162 ? -18.755 -3.163 -37.719 1.00 36.34 162 GLU A O 1
ATOM 1291 N N . GLU A 1 163 ? -20.018 -4.941 -37.139 1.00 36.50 163 GLU A N 1
ATOM 1292 C CA . GLU A 1 163 ? -19.385 -6.023 -37.925 1.00 36.50 163 GLU A CA 1
ATOM 1293 C C . GLU A 1 163 ? -18.287 -6.850 -37.224 1.00 36.50 163 GLU A C 1
ATOM 1295 O O . GLU A 1 163 ? -17.091 -6.724 -37.475 1.00 36.50 163 GLU A O 1
ATOM 1300 N N . ASN A 1 164 ? -18.715 -7.796 -36.377 1.00 28.11 164 ASN A N 1
ATOM 1301 C CA . ASN A 1 164 ? -18.481 -9.239 -36.577 1.00 28.11 164 ASN A CA 1
ATOM 1302 C C . ASN A 1 164 ? -19.014 -10.040 -35.378 1.00 28.11 164 ASN A C 1
ATOM 1304 O O . ASN A 1 164 ? -18.528 -9.931 -34.254 1.00 28.11 164 ASN A O 1
ATOM 1308 N N . GLY A 1 165 ? -20.030 -10.868 -35.625 1.00 27.30 165 GLY A N 1
ATOM 1309 C CA . GLY A 1 165 ? -20.595 -11.766 -34.626 1.00 27.30 165 GLY A CA 1
ATOM 1310 C C . GLY A 1 165 ? -19.770 -13.041 -34.456 1.00 27.30 165 GLY A C 1
ATOM 1311 O O . GLY A 1 165 ? -19.595 -13.785 -35.414 1.00 27.30 165 GLY A O 1
ATOM 1312 N N . PHE A 1 166 ? -19.349 -13.340 -33.225 1.00 23.69 166 PHE A N 1
ATOM 1313 C CA . PHE A 1 166 ? -19.344 -14.701 -32.674 1.00 23.69 166 PHE A CA 1
ATOM 1314 C C . PHE A 1 166 ? -19.204 -14.644 -31.143 1.00 23.69 166 PHE A C 1
ATOM 1316 O O . PHE A 1 166 ? -18.355 -13.935 -30.612 1.00 23.69 166 PHE A O 1
ATOM 1323 N N . GLY A 1 167 ? -20.097 -15.341 -30.437 1.00 26.36 167 GLY A N 1
ATOM 1324 C CA . GLY A 1 167 ? -20.408 -15.091 -29.028 1.00 26.36 167 GLY A CA 1
ATOM 1325 C C . GLY A 1 167 ? -19.348 -15.472 -27.990 1.00 26.36 167 GLY A C 1
ATOM 1326 O O . GLY A 1 167 ? -18.497 -16.329 -28.223 1.00 26.36 167 GLY A O 1
ATOM 1327 N N . LYS A 1 168 ? -19.499 -14.888 -26.792 1.00 26.19 168 LYS A N 1
ATOM 1328 C CA . LYS A 1 168 ? -19.526 -15.598 -25.500 1.00 26.19 168 LYS A CA 1
ATOM 1329 C C . LYS A 1 168 ? -19.987 -14.678 -24.364 1.00 26.19 168 LYS A C 1
ATOM 1331 O O . LYS A 1 168 ? -19.674 -13.495 -24.327 1.00 26.19 168 LYS A O 1
ATOM 1336 N N . GLU A 1 169 ? -20.769 -15.277 -23.476 1.00 25.81 169 GLU A N 1
ATOM 1337 C CA . GLU A 1 169 ? -21.468 -14.722 -22.316 1.00 25.81 169 GLU A CA 1
ATOM 1338 C C . GLU A 1 169 ? -20.559 -13.968 -21.327 1.00 25.81 169 GLU A C 1
ATOM 1340 O O . GLU A 1 169 ? -19.483 -14.450 -20.978 1.00 25.8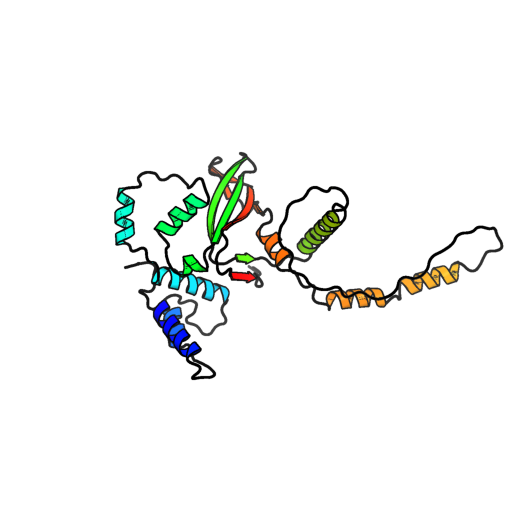1 169 GLU A O 1
ATOM 1345 N N . SER A 1 170 ? -21.034 -12.843 -20.775 1.00 23.86 170 SER A N 1
ATOM 1346 C CA . SER A 1 170 ? -21.100 -12.643 -19.313 1.00 23.86 170 SER A CA 1
ATOM 1347 C C . SER A 1 170 ? -21.789 -11.325 -18.911 1.00 23.86 170 SER A C 1
ATOM 1349 O O . SER A 1 170 ? -21.419 -10.240 -19.340 1.00 23.86 170 SER A O 1
ATOM 1351 N N . LEU A 1 171 ? -22.809 -11.498 -18.064 1.00 24.59 171 LEU A N 1
ATOM 1352 C CA . LEU A 1 171 ? -23.408 -10.605 -17.062 1.00 24.59 171 LEU A CA 1
ATOM 1353 C C . LEU A 1 171 ? -23.481 -9.087 -17.331 1.00 24.59 171 LEU A C 1
ATOM 1355 O O . LEU A 1 171 ? -22.582 -8.319 -16.998 1.00 24.59 171 LEU A O 1
ATOM 1359 N N . SER A 1 172 ? -24.672 -8.651 -17.738 1.00 24.16 172 SER A N 1
ATOM 1360 C CA . SER A 1 172 ? -25.188 -7.289 -17.569 1.00 24.16 172 SER A CA 1
ATOM 1361 C C . SER A 1 172 ? -25.974 -7.137 -16.257 1.00 24.16 172 SER A C 1
ATOM 1363 O O . SER A 1 172 ? -26.780 -8.008 -15.923 1.00 24.16 172 SER A O 1
ATOM 1365 N N . LEU A 1 173 ? -25.849 -5.986 -15.587 1.00 25.30 173 LEU A N 1
ATOM 1366 C CA . LEU A 1 173 ? -26.920 -5.407 -14.762 1.00 25.30 173 LEU A CA 1
ATOM 1367 C C . LEU A 1 173 ? -27.243 -3.988 -15.279 1.00 25.30 173 LEU A C 1
ATOM 1369 O O . LEU A 1 173 ? -26.331 -3.310 -15.754 1.00 25.30 173 LEU A O 1
ATOM 1373 N N . PRO A 1 174 ? -28.521 -3.559 -15.249 1.00 31.16 174 PRO A N 1
ATOM 1374 C CA . PRO A 1 174 ? -29.066 -2.583 -16.193 1.00 31.16 174 PRO A CA 1
ATOM 1375 C C . PRO A 1 174 ? -29.233 -1.193 -15.573 1.00 31.16 174 PRO A C 1
ATOM 1377 O O . PRO A 1 174 ? -29.592 -1.100 -14.403 1.00 31.16 174 PRO A O 1
ATOM 1380 N N . ILE A 1 175 ? -29.090 -0.118 -16.360 1.00 27.36 175 ILE A N 1
ATOM 1381 C CA . ILE A 1 175 ? -29.700 1.184 -16.035 1.00 27.36 175 ILE A CA 1
ATOM 1382 C C . ILE A 1 175 ? -30.240 1.851 -17.314 1.00 27.36 175 ILE A C 1
ATOM 1384 O O . ILE A 1 175 ? -29.494 2.425 -18.096 1.00 27.36 175 ILE A O 1
ATOM 1388 N N . ILE A 1 176 ? -31.551 1.665 -17.488 1.00 29.39 176 ILE A N 1
ATOM 1389 C CA . ILE A 1 176 ? -32.626 2.599 -17.876 1.00 29.39 176 ILE A CA 1
ATOM 1390 C C . ILE A 1 176 ? -32.277 3.770 -18.813 1.00 29.39 176 ILE A C 1
ATOM 1392 O O . ILE A 1 176 ? -31.571 4.709 -18.448 1.00 29.39 176 ILE A O 1
ATOM 1396 N N . ASP A 1 177 ? -32.946 3.730 -19.968 1.00 24.16 177 ASP A N 1
ATOM 1397 C CA . ASP A 1 177 ? -33.163 4.807 -20.930 1.00 24.16 177 ASP A CA 1
ATOM 1398 C C . ASP A 1 177 ? -33.789 6.066 -20.312 1.00 24.16 177 ASP A C 1
ATOM 1400 O O . ASP A 1 177 ? -34.792 6.009 -19.598 1.00 24.16 177 ASP A O 1
ATOM 1404 N N . ALA A 1 178 ? -33.280 7.225 -20.722 1.00 28.44 178 ALA A N 1
ATOM 1405 C CA . ALA A 1 178 ? -34.061 8.452 -20.786 1.00 28.44 178 ALA A CA 1
ATOM 1406 C C . ALA A 1 178 ? -34.065 8.917 -22.243 1.00 28.44 178 ALA A C 1
ATOM 1408 O O . ALA A 1 178 ? -33.142 9.570 -22.727 1.00 28.44 178 ALA A O 1
ATOM 1409 N N . GLN A 1 179 ? -35.109 8.505 -22.952 1.00 28.44 179 GLN A N 1
ATOM 1410 C CA . GLN A 1 179 ? -35.434 8.968 -24.289 1.00 28.44 179 GLN A CA 1
ATOM 1411 C C . GLN A 1 179 ? -36.260 10.258 -24.214 1.00 28.44 179 GLN A C 1
ATOM 1413 O O . GLN A 1 179 ? -36.952 10.510 -23.228 1.00 28.44 179 GLN A O 1
ATOM 1418 N N . SER A 1 180 ? -36.252 10.975 -25.341 1.00 24.89 180 SER A N 1
ATOM 1419 C CA . SER A 1 180 ? -37.138 12.074 -25.760 1.00 24.89 180 SER A CA 1
ATOM 1420 C C . SER A 1 180 ? -36.462 13.456 -25.677 1.00 24.89 180 SER A C 1
ATOM 1422 O O . SER A 1 180 ? -35.913 13.828 -24.653 1.00 24.89 180 SER A O 1
ATOM 1424 N N . CYS A 1 181 ? -36.411 14.269 -26.734 1.00 23.88 181 CYS A N 1
ATOM 1425 C CA . CYS A 1 181 ? -37.407 14.438 -27.786 1.00 23.88 181 CYS A CA 1
ATOM 1426 C C . CYS A 1 181 ? -36.800 14.762 -29.166 1.00 23.88 181 CYS A C 1
ATOM 1428 O O . CYS A 1 181 ? -35.864 15.547 -29.292 1.00 23.88 181 CYS A O 1
ATOM 1430 N N . SER A 1 182 ? -37.512 14.245 -30.174 1.00 27.98 182 SER A N 1
ATOM 1431 C CA . SER A 1 182 ? -37.878 14.870 -31.458 1.00 27.98 182 SER A CA 1
ATOM 1432 C C . SER A 1 182 ? -36.805 15.151 -32.516 1.00 27.98 182 SER A C 1
ATOM 1434 O O . SER A 1 182 ? -36.242 16.237 -32.619 1.00 27.98 182 SER A O 1
ATOM 1436 N N . ASN A 1 183 ? -36.717 14.167 -33.414 1.00 29.44 183 ASN A N 1
ATOM 1437 C CA . ASN A 1 183 ? -36.599 14.332 -34.863 1.00 29.44 183 ASN A CA 1
ATOM 1438 C C . ASN A 1 183 ? -37.643 15.297 -35.447 1.00 29.44 183 ASN A C 1
ATOM 1440 O O . ASN A 1 183 ? -38.783 15.305 -34.984 1.00 29.44 183 ASN A O 1
ATOM 1444 N N . ALA A 1 184 ? -37.259 15.965 -36.538 1.00 27.20 184 ALA A N 1
ATOM 1445 C CA . ALA A 1 184 ? -38.034 16.310 -37.747 1.00 27.20 184 ALA A CA 1
ATOM 1446 C C . ALA A 1 184 ? -37.333 17.519 -38.400 1.00 27.20 184 ALA A C 1
ATOM 1448 O O . ALA A 1 184 ? -36.942 18.430 -37.685 1.00 27.20 184 ALA A O 1
ATOM 1449 N N . VAL A 1 185 ? -37.120 17.688 -39.705 1.00 26.53 185 VAL A N 1
ATOM 1450 C CA . VAL A 1 185 ? -37.612 17.101 -40.965 1.00 26.53 185 VAL A CA 1
ATOM 1451 C C . VAL A 1 185 ? -36.730 17.813 -42.024 1.00 26.53 185 VAL A C 1
ATOM 1453 O O . VAL A 1 185 ? -36.570 19.026 -41.954 1.00 26.53 185 VAL A O 1
ATOM 1456 N N . SER A 1 186 ? -35.825 17.125 -42.724 1.00 25.67 186 SER A N 1
ATOM 1457 C CA . SER A 1 186 ? -35.924 16.602 -44.103 1.00 25.67 186 SER A CA 1
ATOM 1458 C C . SER A 1 186 ? -36.178 17.605 -45.251 1.00 25.67 186 SER A C 1
ATOM 1460 O O . SER A 1 186 ? -37.168 18.330 -45.238 1.00 25.67 186 SER A O 1
ATOM 1462 N N . SER A 1 187 ? -35.381 17.423 -46.326 1.00 23.95 187 SER A N 1
ATOM 1463 C CA . SER A 1 187 ? -35.639 17.743 -47.757 1.00 23.95 187 SER A CA 1
ATOM 1464 C C . SER A 1 187 ? -35.493 19.225 -48.180 1.00 23.95 187 SER A C 1
ATOM 1466 O O . SER A 1 187 ? -35.701 20.103 -47.362 1.00 23.95 187 SER A O 1
ATOM 1468 N N . MET A 1 188 ? -35.144 19.634 -49.409 1.00 25.25 188 MET A N 1
ATOM 1469 C CA . MET A 1 188 ? -34.865 18.971 -50.692 1.00 25.25 188 MET A CA 1
ATOM 1470 C C . MET A 1 188 ? -34.186 19.982 -51.651 1.00 25.25 188 MET A C 1
ATOM 1472 O O . MET A 1 188 ? -34.211 21.188 -51.424 1.00 25.25 188 MET A O 1
ATOM 1476 N N . GLN A 1 189 ? -33.594 19.457 -52.727 1.00 29.89 189 GLN A N 1
ATOM 1477 C CA . GLN A 1 189 ? -32.921 20.143 -53.842 1.00 29.89 189 GLN A CA 1
ATOM 1478 C C . GLN A 1 189 ? -33.831 21.098 -54.648 1.00 29.89 189 GLN A C 1
ATOM 1480 O O . GLN A 1 189 ? -35.018 20.822 -54.798 1.00 29.89 189 GLN A O 1
ATOM 1485 N N . SER A 1 190 ? -33.264 22.116 -55.313 1.00 24.91 190 SER A N 1
ATOM 1486 C CA . SER A 1 190 ? -33.219 22.207 -56.795 1.00 24.91 190 SER A CA 1
ATOM 1487 C C . SER A 1 190 ? -32.844 23.599 -57.342 1.00 24.91 190 SER A C 1
ATOM 1489 O O . SER A 1 190 ? -33.028 24.638 -56.719 1.00 24.91 190 SER A O 1
ATOM 1491 N N . SER A 1 191 ? -32.253 23.539 -58.532 1.00 26.30 191 SER A N 1
ATOM 1492 C CA . SER A 1 191 ? -31.707 24.541 -59.450 1.00 26.30 191 SER A CA 1
ATOM 1493 C C . SER A 1 191 ? -32.595 25.753 -59.791 1.00 26.30 191 SER A C 1
ATOM 1495 O O . SER A 1 191 ? -33.787 25.586 -60.013 1.00 26.30 191 SER A O 1
ATOM 1497 N N . SER A 1 192 ? -31.997 26.933 -60.031 1.00 26.48 192 SER A N 1
ATOM 1498 C CA . SER A 1 192 ? -31.847 27.568 -61.371 1.00 26.48 192 SER A CA 1
ATOM 1499 C C . SER A 1 192 ? -31.615 29.101 -61.343 1.00 26.48 192 SER A C 1
ATOM 1501 O O . SER A 1 192 ? -32.285 29.856 -60.655 1.00 26.48 192 SER A O 1
ATOM 1503 N N . SER A 1 193 ? -30.592 29.495 -62.111 1.00 30.53 193 SER A N 1
ATOM 1504 C CA . SER A 1 193 ? -30.202 30.780 -62.735 1.00 30.53 193 SER A CA 1
ATOM 1505 C C . SER A 1 193 ? -30.824 32.145 -62.357 1.00 30.53 193 SER A C 1
ATOM 1507 O O . SER A 1 193 ? -31.975 32.422 -62.673 1.00 30.53 193 SER A O 1
ATOM 1509 N N . ASN A 1 194 ? -29.900 33.037 -61.954 1.00 37.62 194 ASN A N 1
ATOM 1510 C CA . ASN A 1 194 ? -29.661 34.437 -62.369 1.00 37.62 194 ASN A CA 1
ATOM 1511 C C . ASN A 1 194 ? -30.747 35.510 -62.163 1.00 37.62 194 ASN A C 1
ATOM 1513 O O . ASN A 1 194 ? -31.746 35.516 -62.871 1.00 37.62 194 ASN A O 1
ATOM 1517 N N . LEU A 1 195 ? -30.424 36.532 -61.348 1.00 31.81 195 LEU A N 1
ATOM 1518 C CA . LEU A 1 195 ? -30.300 37.947 -61.763 1.00 31.81 195 LEU A CA 1
ATOM 1519 C C . LEU A 1 195 ? -29.862 38.846 -60.574 1.00 31.81 195 LEU A C 1
ATOM 1521 O O . LEU A 1 195 ? -30.546 38.930 -59.565 1.00 31.81 195 LEU A O 1
ATOM 1525 N N . ILE A 1 196 ? -28.733 39.539 -60.776 1.00 33.34 196 ILE A N 1
ATOM 1526 C CA . ILE A 1 196 ? -28.313 40.844 -60.213 1.00 33.34 196 ILE A CA 1
ATOM 1527 C C . ILE A 1 196 ? -28.022 40.934 -58.697 1.00 33.34 196 ILE A C 1
ATOM 1529 O O . ILE A 1 196 ? -28.871 41.226 -57.866 1.00 33.34 196 ILE A O 1
ATOM 1533 N N . ASP A 1 197 ? -26.746 40.682 -58.401 1.00 45.44 197 ASP A N 1
ATOM 1534 C CA . ASP A 1 197 ? -25.749 41.535 -57.726 1.00 45.44 197 ASP A CA 1
ATOM 1535 C C . ASP A 1 197 ? -26.185 42.719 -56.825 1.00 45.44 197 ASP A C 1
ATOM 1537 O O . ASP A 1 197 ? -27.058 43.509 -57.169 1.00 45.44 197 ASP A O 1
ATOM 1541 N N . TYR A 1 198 ? -25.430 42.895 -55.729 1.00 41.59 198 TYR A N 1
ATOM 1542 C CA . TYR A 1 198 ? -25.543 43.882 -54.631 1.00 41.59 198 TYR A CA 1
ATOM 1543 C C . TYR A 1 198 ? -26.466 43.559 -53.436 1.00 41.59 198 TYR A C 1
ATOM 1545 O O . TYR A 1 198 ? -27.347 44.329 -53.065 1.00 41.59 198 TYR A O 1
ATOM 1553 N N . SER A 1 199 ? -26.174 42.471 -52.711 1.00 49.62 199 SER A N 1
ATOM 1554 C CA . SER A 1 199 ? -26.556 42.366 -51.280 1.00 49.62 199 SER A CA 1
ATOM 1555 C C . SER A 1 199 ? -25.686 41.426 -50.422 1.00 49.62 199 SER A C 1
ATOM 1557 O O . SER A 1 199 ? -25.860 41.331 -49.208 1.00 49.62 199 SER A O 1
ATOM 1559 N N . TYR A 1 200 ? -24.680 40.760 -50.999 1.00 48.56 200 TYR A N 1
ATOM 1560 C CA . TYR A 1 200 ? -23.840 39.816 -50.248 1.00 48.56 200 TYR A CA 1
ATOM 1561 C C . TYR A 1 200 ? -22.768 40.480 -49.377 1.00 48.56 200 TYR A C 1
ATOM 1563 O O . TYR A 1 200 ? -22.260 39.841 -48.464 1.00 48.56 200 TYR A O 1
ATOM 1571 N N . GLY A 1 201 ? -22.458 41.762 -49.583 1.00 57.78 201 GLY A N 1
ATOM 1572 C CA . GLY A 1 201 ? -21.480 42.474 -48.754 1.00 57.78 201 GLY A CA 1
ATOM 1573 C C . GLY A 1 201 ? -21.978 42.700 -47.327 1.00 57.78 201 GLY A C 1
ATOM 1574 O O . GLY A 1 201 ? -21.295 42.346 -46.373 1.00 57.78 201 GLY A O 1
ATOM 1575 N N . PHE A 1 202 ? -23.196 43.228 -47.170 1.00 57.56 202 PHE A N 1
ATOM 1576 C CA . PHE A 1 202 ? -23.739 43.529 -45.846 1.00 57.56 202 PHE A CA 1
ATOM 1577 C C . PHE A 1 202 ? -24.182 42.266 -45.112 1.00 57.56 202 PHE A C 1
ATOM 1579 O O . PHE A 1 202 ? -23.898 42.146 -43.932 1.00 57.56 202 PHE A O 1
ATOM 1586 N N . LEU A 1 203 ? -24.798 41.290 -45.790 1.00 52.19 203 LEU A N 1
ATOM 1587 C CA . LEU A 1 203 ? -25.239 40.056 -45.134 1.00 52.19 203 LEU A CA 1
ATOM 1588 C C . LEU A 1 203 ? -24.066 39.119 -44.803 1.00 52.19 203 LEU A C 1
ATOM 1590 O O . LEU A 1 203 ? -24.061 38.529 -43.730 1.00 52.19 203 LEU A O 1
ATOM 1594 N N . SER A 1 204 ? -23.033 39.030 -45.653 1.00 64.25 204 SER A N 1
ATOM 1595 C CA . SER A 1 204 ? -21.815 38.271 -45.328 1.00 64.25 204 SER A CA 1
ATOM 1596 C C . SER A 1 204 ? -21.002 38.954 -44.234 1.00 64.25 204 SER A C 1
ATOM 1598 O O . SER A 1 204 ? -20.453 38.265 -43.381 1.00 64.25 204 SER A O 1
ATOM 1600 N N . TRP A 1 205 ? -20.933 40.289 -44.224 1.00 62.78 205 TRP A N 1
ATOM 1601 C CA . TRP A 1 205 ? -20.262 41.036 -43.161 1.00 62.78 205 TRP A CA 1
ATOM 1602 C C . TRP A 1 205 ? -21.062 41.017 -41.857 1.00 62.78 205 TRP A C 1
ATOM 1604 O O . TRP A 1 205 ? -20.468 40.872 -40.801 1.00 62.78 205 TRP A O 1
ATOM 1614 N N . PHE A 1 206 ? -22.394 41.056 -41.908 1.00 65.38 206 PHE A N 1
ATOM 1615 C CA . PHE A 1 206 ? -23.277 40.933 -40.746 1.00 65.38 206 PHE A CA 1
ATOM 1616 C C . PHE A 1 206 ? -23.274 39.509 -40.176 1.00 65.38 206 PHE A C 1
ATOM 1618 O O . PHE A 1 206 ? -23.218 39.353 -38.963 1.00 65.38 206 PHE A O 1
ATOM 1625 N N . LEU A 1 207 ? -23.233 38.466 -41.013 1.00 56.81 207 LEU A N 1
ATOM 1626 C CA . LEU A 1 207 ? -23.036 37.079 -40.566 1.00 56.81 207 LEU A CA 1
ATOM 1627 C C . LEU A 1 207 ? -21.612 36.841 -40.030 1.00 56.81 207 LEU A C 1
ATOM 1629 O O . LEU A 1 207 ? -21.446 36.131 -39.041 1.00 56.81 207 LEU A O 1
ATOM 1633 N N . PHE A 1 208 ? -20.591 37.484 -40.606 1.00 61.50 208 PHE A N 1
ATOM 1634 C CA . PHE A 1 208 ? -19.221 37.482 -40.080 1.00 61.50 208 PHE A CA 1
ATOM 1635 C C . PHE A 1 208 ? -19.122 38.242 -38.744 1.00 61.50 208 PHE A C 1
ATOM 1637 O O . PHE A 1 208 ? -18.483 37.766 -37.808 1.00 61.50 208 PHE A O 1
ATOM 1644 N N . LEU A 1 209 ? -19.831 39.363 -38.592 1.00 56.50 209 LEU A N 1
ATOM 1645 C CA . LEU A 1 209 ? -19.910 40.131 -37.349 1.00 56.50 209 LEU A CA 1
ATOM 1646 C C . LEU A 1 209 ? -20.713 39.377 -36.275 1.00 56.50 209 LEU A C 1
ATOM 1648 O O . LEU A 1 209 ? -20.297 39.343 -35.124 1.00 56.50 209 LEU A O 1
ATOM 1652 N N . LEU A 1 210 ? -21.798 38.685 -36.640 1.00 50.50 210 LEU A N 1
ATOM 1653 C CA . LEU A 1 210 ? -22.534 37.779 -35.748 1.00 50.50 210 LEU A CA 1
ATOM 1654 C C . LEU A 1 210 ? -21.716 36.535 -35.365 1.00 50.50 210 LEU A C 1
ATOM 1656 O O . LEU A 1 210 ? -21.903 36.008 -34.272 1.00 50.50 210 LEU A O 1
ATOM 1660 N N . SER A 1 211 ? -20.769 36.090 -36.201 1.00 50.97 211 SER A N 1
ATOM 1661 C CA . SER A 1 211 ? -19.796 35.059 -35.806 1.00 50.97 211 SER A CA 1
ATOM 1662 C C . SER A 1 211 ? -18.802 35.562 -34.748 1.00 50.97 211 SER A C 1
ATOM 1664 O O . SER A 1 211 ? -18.317 34.772 -33.939 1.00 50.97 211 SER A O 1
ATOM 1666 N N . TYR A 1 212 ? -18.550 36.878 -34.709 1.00 52.91 212 TYR A N 1
ATOM 1667 C CA . TYR A 1 212 ? -17.632 37.532 -33.770 1.00 52.91 212 TYR A CA 1
ATOM 1668 C C . TYR A 1 212 ? -18.324 38.030 -32.488 1.00 52.91 212 TYR A C 1
ATOM 1670 O O . TYR A 1 212 ? -17.706 38.098 -31.429 1.00 52.91 212 TYR A O 1
ATOM 1678 N N . ILE A 1 213 ? -19.626 38.317 -32.552 1.00 56.69 213 ILE A N 1
ATOM 1679 C CA . ILE A 1 213 ? -20.486 38.642 -31.404 1.00 56.69 213 ILE A CA 1
ATOM 1680 C C . ILE A 1 213 ? -21.389 37.444 -31.093 1.00 56.69 213 ILE A C 1
ATOM 1682 O O . ILE A 1 213 ? -22.579 37.603 -30.834 1.00 56.69 213 ILE A O 1
ATOM 1686 N N . ASN A 1 214 ? -20.844 36.227 -31.112 1.00 53.69 214 ASN A N 1
ATOM 1687 C CA . ASN A 1 214 ? -21.524 35.082 -30.523 1.00 53.69 214 ASN A CA 1
ATOM 1688 C C . ASN A 1 214 ? -20.971 34.881 -29.101 1.00 53.69 214 ASN A C 1
ATOM 1690 O O . ASN A 1 214 ? -20.132 33.999 -28.883 1.00 53.69 214 ASN A O 1
ATOM 1694 N N . PRO A 1 215 ? -21.409 35.688 -28.104 1.00 54.34 215 PRO A N 1
ATOM 1695 C CA . PRO A 1 215 ? -21.016 35.497 -26.712 1.00 54.34 215 PRO A CA 1
ATOM 1696 C C . PRO A 1 215 ? -21.426 34.109 -26.225 1.00 54.34 215 PRO A C 1
ATOM 1698 O O . PRO A 1 215 ? -20.924 33.661 -25.208 1.00 54.34 215 PRO A O 1
ATOM 1701 N N . PHE A 1 216 ? -22.279 33.400 -26.970 1.00 53.75 216 PHE A N 1
ATOM 1702 C CA . PHE A 1 216 ? -22.640 32.022 -26.720 1.00 53.75 216 PHE A CA 1
ATOM 1703 C C . PHE A 1 216 ? -21.444 31.069 -26.776 1.00 53.75 216 PHE A C 1
ATOM 1705 O O . PHE A 1 216 ? -21.371 30.209 -25.920 1.00 53.75 216 PHE A O 1
ATOM 1712 N N . ASN A 1 217 ? -20.466 31.218 -27.681 1.00 54.81 217 ASN A N 1
ATOM 1713 C CA . ASN A 1 217 ? -19.319 30.293 -27.723 1.00 54.81 217 ASN A CA 1
ATOM 1714 C C . ASN A 1 217 ? -18.313 30.552 -26.594 1.00 54.81 217 ASN A C 1
ATOM 1716 O O . ASN A 1 217 ? -17.860 29.606 -25.955 1.00 54.81 217 ASN A O 1
ATOM 1720 N N . ALA A 1 218 ? -18.012 31.819 -26.297 1.00 55.44 218 ALA A N 1
ATOM 1721 C CA . ALA A 1 218 ? -17.139 32.186 -25.180 1.00 55.44 218 ALA A CA 1
ATOM 1722 C C . ALA A 1 218 ? -17.804 31.913 -23.819 1.00 55.44 218 ALA A C 1
ATOM 1724 O O . ALA A 1 218 ? -17.159 31.397 -22.910 1.00 55.44 218 ALA A O 1
ATOM 1725 N N . ALA A 1 219 ? -19.109 32.176 -23.690 1.00 57.38 219 ALA A N 1
ATOM 1726 C CA . ALA A 1 219 ? -19.884 31.824 -22.505 1.00 57.38 219 ALA A CA 1
ATOM 1727 C C . ALA A 1 219 ? -20.068 30.310 -22.382 1.00 57.38 219 ALA A C 1
ATOM 1729 O O . ALA A 1 219 ? -19.952 29.800 -21.281 1.00 57.38 219 ALA A O 1
ATOM 1730 N N . LEU A 1 220 ? -20.272 29.562 -23.472 1.00 56.59 220 LEU A N 1
ATOM 1731 C CA . LEU A 1 220 ? -20.311 28.095 -23.452 1.00 56.59 220 LEU A CA 1
ATOM 1732 C C . LEU A 1 220 ? -18.942 27.512 -23.093 1.00 56.59 220 LEU A C 1
ATOM 1734 O O . LEU A 1 220 ? -18.886 26.500 -22.409 1.00 56.59 220 LEU A O 1
ATOM 1738 N N . GLN A 1 221 ? -17.839 28.148 -23.494 1.00 51.81 221 GLN A N 1
ATOM 1739 C CA . GLN A 1 221 ? -16.487 27.751 -23.096 1.00 51.81 221 GLN A CA 1
ATOM 1740 C C . GLN A 1 221 ? -16.204 28.083 -21.622 1.00 51.81 221 GLN A C 1
ATOM 1742 O O . GLN A 1 221 ? -15.667 27.246 -20.903 1.00 51.81 221 GLN A O 1
ATOM 1747 N N . MET A 1 222 ? -16.643 29.246 -21.128 1.00 52.12 222 MET A N 1
ATOM 1748 C CA . MET A 1 222 ? -16.601 29.574 -19.697 1.00 52.12 222 MET A CA 1
ATOM 1749 C C . MET A 1 222 ? -17.504 28.653 -18.871 1.00 52.12 222 MET A C 1
ATOM 1751 O O . MET A 1 222 ? -17.088 28.195 -17.815 1.00 52.12 222 MET A O 1
ATOM 1755 N N . VAL A 1 223 ? -18.704 28.329 -19.355 1.00 56.91 223 VAL A N 1
ATOM 1756 C CA . VAL A 1 223 ? -19.644 27.400 -18.715 1.00 56.91 223 VAL A CA 1
ATOM 1757 C C . VAL A 1 223 ? -19.102 25.970 -18.766 1.00 56.91 223 VAL A C 1
ATOM 1759 O O . VAL A 1 223 ? -19.190 25.283 -17.761 1.00 56.91 223 VAL A O 1
ATOM 1762 N N . LYS A 1 224 ? -18.438 25.536 -19.846 1.00 53.25 224 LYS A N 1
ATOM 1763 C CA . LYS A 1 224 ? -17.695 24.260 -19.899 1.00 53.25 224 LYS A CA 1
ATOM 1764 C C . LYS A 1 224 ? -16.539 24.205 -18.899 1.00 53.25 224 LYS A C 1
ATOM 1766 O O . LYS A 1 224 ? -16.307 23.149 -18.336 1.00 53.25 224 LYS A O 1
ATOM 1771 N N . ASN A 1 225 ? -15.844 25.318 -18.662 1.00 54.16 225 ASN A N 1
ATOM 1772 C CA . ASN A 1 225 ? -14.781 25.397 -17.653 1.00 54.16 225 ASN A CA 1
ATOM 1773 C C . ASN A 1 225 ? -15.334 25.501 -16.215 1.00 54.16 225 ASN A C 1
ATOM 1775 O O . ASN A 1 225 ? -14.654 25.118 -15.267 1.00 54.16 225 ASN A O 1
ATOM 1779 N N . LEU A 1 226 ? -16.554 26.026 -16.045 1.00 52.22 226 LEU A N 1
ATOM 1780 C CA . LEU A 1 226 ? -17.268 26.118 -14.762 1.00 52.22 226 LEU A CA 1
ATOM 1781 C C . LEU A 1 226 ? -18.006 24.820 -14.401 1.00 52.22 226 LEU A C 1
ATOM 1783 O O . LEU A 1 226 ? -18.190 24.521 -13.221 1.00 52.22 226 LEU A O 1
ATOM 1787 N N . ILE A 1 227 ? -18.405 24.026 -15.395 1.00 56.84 227 ILE A N 1
ATOM 1788 C CA . ILE A 1 227 ? -18.856 22.649 -15.215 1.00 56.84 227 ILE A CA 1
ATOM 1789 C C . ILE A 1 227 ? -17.592 21.829 -14.977 1.00 56.84 227 ILE A C 1
ATOM 1791 O O . ILE A 1 227 ? -16.902 21.469 -15.922 1.00 56.84 227 ILE A O 1
ATOM 1795 N N . SER A 1 228 ? -17.267 21.588 -13.705 1.00 55.19 228 SER A N 1
ATOM 1796 C CA . SER A 1 228 ? -16.176 20.710 -13.270 1.00 55.19 228 SER A CA 1
ATOM 1797 C C . SER A 1 228 ? -15.995 19.543 -14.247 1.00 55.19 228 SER A C 1
ATOM 1799 O O . SER A 1 228 ? -16.871 18.681 -14.352 1.00 55.19 228 SER A O 1
ATOM 1801 N N . THR A 1 229 ? -14.875 19.527 -14.977 1.00 69.75 229 THR A N 1
ATOM 1802 C CA . THR A 1 229 ? -14.488 18.371 -15.780 1.00 69.75 229 THR A CA 1
ATOM 1803 C C . THR A 1 229 ? -14.197 17.249 -14.793 1.00 69.75 229 THR A C 1
ATOM 1805 O O . THR A 1 229 ? -13.164 17.197 -14.128 1.00 69.75 229 THR A O 1
ATOM 1808 N N . SER A 1 230 ? -15.200 16.404 -14.572 1.00 81.88 230 SER A N 1
ATOM 1809 C CA . SER A 1 230 ? -15.056 15.259 -13.690 1.00 81.88 230 SER A CA 1
ATOM 1810 C C . SER A 1 230 ? -14.123 14.268 -14.372 1.00 81.88 230 SER A C 1
ATOM 1812 O O . SER A 1 230 ? -14.465 13.704 -15.409 1.00 81.88 230 SER A O 1
ATOM 1814 N N . ILE A 1 231 ? -12.938 14.071 -13.798 1.00 88.00 231 ILE A N 1
ATOM 1815 C CA . ILE A 1 231 ? -12.000 13.052 -14.264 1.00 88.00 231 ILE A CA 1
ATOM 1816 C C . ILE A 1 231 ? -12.476 11.702 -13.718 1.00 88.00 231 ILE A C 1
ATOM 1818 O O . ILE A 1 231 ? -12.518 11.522 -12.492 1.00 88.00 231 ILE A O 1
ATOM 1822 N N . PRO A 1 232 ? -12.831 10.728 -14.573 1.00 91.75 232 PRO A N 1
ATOM 1823 C CA . PRO A 1 232 ? -13.240 9.421 -14.096 1.00 91.75 232 PRO A CA 1
ATOM 1824 C C . PRO A 1 232 ? -12.035 8.678 -13.511 1.00 91.75 232 PRO A C 1
ATOM 1826 O O . PRO A 1 232 ? -10.926 8.709 -14.042 1.00 91.75 232 PRO A O 1
ATOM 1829 N N . LEU A 1 233 ? -12.262 7.910 -12.443 1.00 93.38 233 LEU A N 1
ATOM 1830 C CA . LEU A 1 233 ? -11.215 7.109 -11.794 1.00 93.38 233 LEU A CA 1
ATOM 1831 C C . LEU A 1 233 ? -10.494 6.158 -12.769 1.00 93.38 233 LEU A C 1
ATOM 1833 O O . LEU A 1 233 ? -9.310 5.865 -12.599 1.00 93.38 233 LEU A O 1
ATOM 1837 N N . LYS A 1 234 ? -11.206 5.689 -13.801 1.00 93.44 234 LYS A N 1
ATOM 1838 C CA . LYS A 1 234 ? -10.652 4.859 -14.875 1.00 93.44 234 LYS A CA 1
ATOM 1839 C C . LYS A 1 234 ? -9.457 5.528 -15.558 1.00 93.44 234 LYS A C 1
ATOM 1841 O O . LYS A 1 234 ? -8.492 4.831 -15.860 1.00 93.44 234 LYS A O 1
ATOM 1846 N N . ASP A 1 235 ? -9.489 6.842 -15.751 1.00 92.56 235 ASP A N 1
ATOM 1847 C CA . ASP A 1 235 ? -8.408 7.571 -16.415 1.00 92.56 235 ASP A CA 1
ATOM 1848 C C . ASP A 1 235 ? -7.198 7.717 -15.489 1.00 92.56 235 ASP A C 1
ATOM 1850 O O . ASP A 1 235 ? -6.071 7.467 -15.910 1.00 92.56 235 ASP A O 1
ATOM 1854 N N . CYS A 1 236 ? -7.414 7.965 -14.193 1.00 94.44 236 CYS A N 1
ATOM 1855 C CA . CYS A 1 236 ? -6.340 7.932 -13.193 1.00 94.44 236 CYS A CA 1
ATOM 1856 C C . CYS A 1 236 ? -5.643 6.559 -13.141 1.00 94.44 236 CYS A C 1
ATOM 1858 O O . CYS A 1 236 ? -4.417 6.466 -13.066 1.00 94.44 236 CYS A O 1
ATOM 1860 N N . LEU A 1 237 ? -6.421 5.472 -13.204 1.00 95.00 237 LEU A N 1
ATOM 1861 C CA . LEU A 1 237 ? -5.889 4.108 -13.258 1.00 95.00 237 LEU A CA 1
ATOM 1862 C C . LEU A 1 237 ? -5.160 3.831 -14.578 1.00 95.00 237 LEU A C 1
ATOM 1864 O O . LEU A 1 237 ? -4.133 3.155 -14.575 1.00 95.00 237 LEU A O 1
ATOM 1868 N N . ARG A 1 238 ? -5.654 4.371 -15.695 1.00 93.50 238 ARG A N 1
ATOM 1869 C CA . ARG A 1 238 ? -5.000 4.261 -17.001 1.00 93.50 238 ARG A CA 1
ATOM 1870 C C . ARG A 1 238 ? -3.627 4.932 -16.991 1.00 93.50 238 ARG A C 1
ATOM 1872 O O . ARG A 1 238 ? -2.694 4.341 -17.517 1.00 93.50 238 ARG A O 1
ATOM 1879 N N . VAL A 1 239 ? -3.482 6.091 -16.342 1.00 93.00 239 VAL A N 1
ATOM 1880 C CA . VAL A 1 239 ? -2.168 6.728 -16.133 1.00 93.00 239 VAL A CA 1
ATOM 1881 C C . VAL A 1 239 ? -1.289 5.899 -15.195 1.00 93.00 239 VAL A C 1
ATOM 1883 O O . VAL A 1 239 ? -0.106 5.730 -15.461 1.00 93.00 239 VAL A O 1
ATOM 1886 N N . LEU A 1 240 ? -1.834 5.336 -14.109 1.00 94.50 240 LEU A N 1
ATOM 1887 C CA . LEU A 1 240 ? -1.037 4.496 -13.203 1.00 94.50 240 LEU A CA 1
ATOM 1888 C C . LEU A 1 240 ? -0.419 3.280 -13.920 1.00 94.50 240 LEU A C 1
ATOM 1890 O O . LEU A 1 240 ? 0.705 2.888 -13.609 1.00 94.50 240 LEU A O 1
ATOM 1894 N N . PHE A 1 241 ? -1.164 2.672 -14.844 1.00 95.44 241 PHE A N 1
ATOM 1895 C CA . PHE A 1 241 ? -0.744 1.479 -15.582 1.00 95.44 241 PHE A CA 1
ATOM 1896 C C . PHE A 1 241 ? -0.247 1.774 -17.000 1.00 95.44 241 PHE A C 1
ATOM 1898 O O . PHE A 1 241 ? 0.003 0.841 -17.761 1.00 95.44 241 PHE A O 1
ATOM 1905 N N . SER A 1 242 ? -0.082 3.043 -17.378 1.00 93.44 242 SER A N 1
ATOM 1906 C CA . SER A 1 242 ? 0.515 3.372 -18.667 1.00 93.44 242 SER A CA 1
ATOM 1907 C C . SER A 1 242 ? 1.995 3.005 -18.686 1.00 93.44 242 SER A C 1
ATOM 1909 O O . SER A 1 242 ? 2.636 2.795 -17.655 1.00 93.44 242 SER A O 1
ATOM 1911 N N . ILE A 1 243 ? 2.542 2.928 -19.893 1.00 94.19 243 ILE A N 1
ATOM 1912 C CA . ILE A 1 243 ? 3.973 2.744 -20.085 1.00 94.19 243 ILE A CA 1
ATOM 1913 C C . ILE A 1 243 ? 4.721 3.945 -19.493 1.00 94.19 243 ILE A C 1
ATOM 1915 O O . ILE A 1 243 ? 4.392 5.092 -19.784 1.00 94.19 243 ILE A O 1
ATOM 1919 N N . ASP A 1 244 ? 5.736 3.655 -18.690 1.00 93.00 244 ASP A N 1
ATOM 1920 C CA . ASP A 1 244 ? 6.620 4.618 -18.050 1.00 93.00 244 ASP A CA 1
ATOM 1921 C C . ASP A 1 244 ? 8.007 4.551 -18.711 1.00 93.00 244 ASP A C 1
ATOM 1923 O O . ASP A 1 244 ? 8.652 3.495 -18.765 1.00 93.00 244 ASP A O 1
ATOM 1927 N N . HIS A 1 245 ? 8.438 5.670 -19.292 1.00 94.56 245 HIS A N 1
ATOM 1928 C CA . HIS A 1 245 ? 9.705 5.782 -20.007 1.00 94.56 245 HIS A CA 1
ATOM 1929 C C . HIS A 1 245 ? 10.782 6.317 -19.065 1.00 94.56 245 HIS A C 1
ATOM 1931 O O . HIS A 1 245 ? 10.902 7.521 -18.869 1.00 94.56 245 HIS A O 1
ATOM 1937 N N . LEU A 1 246 ? 11.607 5.411 -18.549 1.00 93.44 246 LEU A N 1
ATOM 1938 C CA . LEU A 1 246 ? 12.704 5.730 -17.642 1.00 93.44 246 LEU A CA 1
ATOM 1939 C C . LEU A 1 246 ? 13.875 6.318 -18.435 1.00 93.44 246 LEU A C 1
ATOM 1941 O O . LEU A 1 246 ? 14.496 5.600 -19.226 1.00 93.44 246 LEU A O 1
ATOM 1945 N N . LYS A 1 247 ? 14.143 7.615 -18.258 1.00 93.00 247 LYS A N 1
ATOM 1946 C CA . LYS A 1 247 ? 15.190 8.385 -18.953 1.00 93.00 247 LYS A CA 1
ATOM 1947 C C . LYS A 1 247 ? 15.782 9.442 -18.022 1.00 93.00 247 LYS A C 1
ATOM 1949 O O . LYS A 1 247 ? 15.126 9.853 -17.071 1.00 93.00 247 LYS A O 1
ATOM 1954 N N . GLY A 1 248 ? 16.983 9.930 -18.334 1.00 91.75 248 GLY A N 1
ATOM 1955 C CA . GLY A 1 248 ? 17.616 11.011 -17.567 1.00 91.75 248 GLY A CA 1
ATOM 1956 C C . GLY A 1 248 ? 17.798 10.628 -16.096 1.00 91.75 248 GLY A C 1
ATOM 1957 O O . GLY A 1 248 ? 18.391 9.589 -15.805 1.00 91.75 248 GLY A O 1
ATOM 1958 N N . ASP A 1 249 ? 17.256 11.432 -15.185 1.00 91.06 249 ASP A N 1
ATOM 1959 C CA . ASP A 1 249 ? 17.359 11.195 -13.738 1.00 91.06 249 ASP A CA 1
ATOM 1960 C C . ASP A 1 249 ? 16.596 9.939 -13.269 1.00 91.06 249 ASP A C 1
ATOM 1962 O O . ASP A 1 249 ? 16.930 9.370 -12.231 1.00 91.06 249 ASP A O 1
ATOM 1966 N N . ASP A 1 250 ? 15.642 9.442 -14.066 1.00 92.12 250 ASP A N 1
ATOM 1967 C CA . ASP A 1 250 ? 14.841 8.247 -13.767 1.00 92.12 250 ASP A CA 1
ATOM 1968 C C . ASP A 1 250 ? 15.425 6.945 -14.356 1.00 92.12 250 ASP A C 1
ATOM 1970 O O . ASP A 1 250 ? 14.777 5.894 -14.330 1.00 92.12 250 ASP A O 1
ATOM 1974 N N . MET A 1 251 ? 16.641 6.976 -14.920 1.00 92.69 251 MET A N 1
ATOM 1975 C CA . MET A 1 251 ? 17.306 5.774 -15.442 1.00 92.69 251 MET A CA 1
ATOM 1976 C C . MET A 1 251 ? 17.446 4.676 -14.378 1.00 92.69 251 MET A C 1
ATOM 1978 O O . MET A 1 251 ? 17.698 4.929 -13.201 1.00 92.69 251 MET A O 1
ATOM 1982 N N . TYR A 1 252 ? 17.386 3.415 -14.813 1.00 93.31 252 TYR A N 1
ATOM 1983 C CA . TYR A 1 252 ? 17.492 2.266 -13.913 1.00 93.31 252 TYR A CA 1
ATOM 1984 C C . TYR A 1 252 ? 18.804 1.498 -14.104 1.00 93.31 252 TYR A C 1
ATOM 1986 O O . TYR A 1 252 ? 19.393 1.488 -15.185 1.00 93.31 252 TYR A O 1
ATOM 1994 N N . SER A 1 253 ? 19.253 0.799 -13.060 1.00 94.75 253 SER A N 1
ATOM 1995 C CA . SER A 1 253 ? 20.430 -0.072 -13.144 1.00 94.75 253 SER A CA 1
ATOM 1996 C C . SER A 1 253 ? 20.085 -1.387 -13.843 1.00 94.75 253 SER A C 1
ATOM 1998 O O . SER A 1 253 ? 19.295 -2.184 -13.339 1.00 94.75 253 SER A O 1
ATOM 2000 N N . CYS A 1 254 ? 20.670 -1.627 -15.017 1.00 95.19 254 CYS A N 1
ATOM 2001 C CA . CYS A 1 254 ? 20.425 -2.848 -15.776 1.00 95.19 254 CYS A CA 1
ATOM 2002 C C . CYS A 1 254 ? 21.382 -3.975 -15.359 1.00 95.19 254 CYS A C 1
ATOM 2004 O O . CYS A 1 254 ? 22.596 -3.859 -15.534 1.00 95.19 254 CYS A O 1
ATOM 2006 N N . ASP A 1 255 ? 20.845 -5.124 -14.937 1.00 91.75 255 ASP A N 1
ATOM 2007 C CA . ASP A 1 255 ? 21.645 -6.267 -14.468 1.00 91.75 255 ASP A CA 1
ATOM 2008 C C . ASP A 1 255 ? 22.565 -6.884 -15.524 1.00 91.75 255 ASP A C 1
ATOM 2010 O O . ASP A 1 255 ? 23.581 -7.484 -15.172 1.00 91.75 255 ASP A O 1
ATOM 2014 N N . LYS A 1 256 ? 22.226 -6.754 -16.812 1.00 94.62 256 LYS A N 1
ATOM 2015 C CA . LYS A 1 256 ? 23.062 -7.234 -17.924 1.00 94.62 256 LYS A CA 1
ATOM 2016 C C . LYS A 1 256 ? 24.109 -6.209 -18.345 1.00 94.62 256 LYS A C 1
ATOM 2018 O O . LYS A 1 256 ? 25.240 -6.589 -18.613 1.00 94.62 256 LYS A O 1
ATOM 2023 N N . CYS A 1 257 ? 23.754 -4.923 -18.390 1.00 94.44 257 CYS A N 1
ATOM 2024 C CA . CYS A 1 257 ? 24.695 -3.867 -18.770 1.00 94.44 257 CYS A CA 1
ATOM 2025 C C . CYS A 1 257 ? 25.616 -3.429 -17.624 1.00 94.44 257 CYS A C 1
ATOM 2027 O O . CYS A 1 257 ? 26.631 -2.798 -17.898 1.00 94.44 257 CYS A O 1
ATOM 2029 N N . LYS A 1 258 ? 25.245 -3.718 -16.368 1.00 95.56 258 LYS A N 1
ATOM 2030 C CA . LYS A 1 258 ? 25.944 -3.293 -15.143 1.00 95.56 258 LYS A CA 1
ATOM 2031 C C . LYS A 1 258 ? 26.152 -1.774 -15.046 1.00 95.56 258 LYS A C 1
ATOM 2033 O O . LYS A 1 258 ? 27.133 -1.313 -14.475 1.00 95.56 258 LYS A O 1
ATOM 2038 N N . LYS A 1 259 ? 25.222 -0.998 -15.608 1.00 94.50 259 LYS A N 1
ATOM 2039 C CA . LYS A 1 259 ? 25.199 0.470 -15.566 1.00 94.50 259 LYS A CA 1
ATOM 2040 C C . LYS A 1 259 ? 23.769 1.000 -15.648 1.00 94.50 259 LYS A C 1
ATOM 2042 O O . LYS A 1 259 ? 22.858 0.239 -15.995 1.00 94.50 259 LYS A O 1
ATOM 2047 N N . LEU A 1 260 ? 23.602 2.289 -15.354 1.00 96.12 260 LEU A N 1
ATOM 2048 C CA . LEU A 1 260 ? 22.345 3.004 -15.568 1.00 96.12 260 LEU A CA 1
ATOM 2049 C C . LEU A 1 260 ? 22.008 3.040 -17.057 1.00 96.12 260 LEU A C 1
ATOM 2051 O O . LEU A 1 260 ? 22.889 3.236 -17.898 1.00 96.12 260 LEU A O 1
ATOM 2055 N N . GLN A 1 261 ? 20.748 2.772 -17.365 1.00 96.06 261 GLN A N 1
ATOM 2056 C CA . GLN A 1 261 ? 20.238 2.702 -18.722 1.00 96.06 261 GLN A CA 1
ATOM 2057 C C . GLN A 1 261 ? 18.827 3.263 -18.792 1.00 96.06 261 GLN A C 1
ATOM 2059 O O . GLN A 1 261 ? 18.025 3.099 -17.867 1.00 96.06 261 GLN A O 1
ATOM 2064 N N . ASP A 1 262 ? 18.506 3.800 -19.963 1.00 96.44 262 ASP A N 1
ATOM 2065 C CA . ASP A 1 262 ? 17.128 4.052 -20.346 1.00 96.44 262 ASP A CA 1
ATOM 2066 C C . ASP A 1 262 ? 16.345 2.737 -20.428 1.00 96.44 262 ASP A C 1
ATOM 2068 O O . ASP A 1 262 ? 16.844 1.684 -20.867 1.00 96.44 262 ASP A O 1
ATOM 2072 N N . GLY A 1 263 ? 15.071 2.813 -20.065 1.00 95.88 263 GLY A N 1
ATOM 2073 C CA . GLY A 1 263 ? 14.197 1.656 -20.045 1.00 95.88 263 GLY A CA 1
ATOM 2074 C C . GLY A 1 263 ? 12.737 1.987 -20.265 1.00 95.88 263 GLY A C 1
ATOM 2075 O O . GLY A 1 263 ? 12.315 3.140 -20.307 1.00 95.88 263 GLY A O 1
ATOM 2076 N N . ILE A 1 264 ? 11.966 0.922 -20.416 1.00 96.88 264 ILE A N 1
ATOM 2077 C CA . ILE A 1 264 ? 10.513 0.974 -20.459 1.00 96.88 264 ILE A CA 1
ATOM 2078 C C . ILE A 1 264 ? 10.002 0.135 -19.299 1.00 96.88 264 ILE A C 1
ATOM 2080 O O . ILE A 1 264 ? 10.321 -1.054 -19.209 1.00 96.88 264 ILE A O 1
ATOM 2084 N N . LYS A 1 265 ? 9.215 0.749 -18.422 1.00 96.12 265 LYS A N 1
ATOM 2085 C CA . LYS A 1 265 ? 8.552 0.098 -17.300 1.00 96.12 265 LYS A CA 1
ATOM 2086 C C . LYS A 1 265 ? 7.050 0.063 -17.551 1.00 96.12 265 LYS A C 1
ATOM 2088 O O . LYS A 1 265 ? 6.453 1.041 -17.975 1.00 96.12 265 LYS A O 1
ATOM 2093 N N . HIS A 1 266 ? 6.425 -1.070 -17.276 1.00 95.62 266 HIS A N 1
ATOM 2094 C CA . HIS A 1 266 ? 4.973 -1.198 -17.273 1.00 95.62 266 HIS A CA 1
ATOM 2095 C C . HIS A 1 266 ? 4.546 -2.069 -16.097 1.00 95.62 266 HIS A C 1
ATOM 2097 O O . HIS A 1 266 ? 5.168 -3.100 -15.813 1.00 95.62 266 HIS A O 1
ATOM 2103 N N . SER A 1 267 ? 3.472 -1.663 -15.431 1.00 96.06 267 SER A N 1
ATOM 2104 C CA . SER A 1 267 ? 2.944 -2.331 -14.246 1.00 96.06 267 SER A CA 1
ATOM 2105 C C . SER A 1 267 ? 1.539 -2.860 -14.515 1.00 96.06 267 SER A C 1
ATOM 2107 O O . SER A 1 267 ? 0.785 -2.281 -15.283 1.00 96.06 267 SER A O 1
ATOM 2109 N N . SER A 1 268 ? 1.164 -3.965 -13.878 1.00 96.62 268 SER A N 1
ATOM 2110 C CA . SER A 1 268 ? -0.186 -4.539 -13.978 1.00 96.62 268 SER A CA 1
ATOM 2111 C C . SER A 1 268 ? -0.559 -5.263 -12.692 1.00 96.62 268 SER A C 1
ATOM 2113 O O . SER A 1 268 ? 0.314 -5.789 -12.004 1.00 96.62 268 SER A O 1
ATOM 2115 N N . ILE A 1 269 ? -1.844 -5.320 -12.351 1.00 97.75 269 ILE A N 1
ATOM 2116 C CA . ILE A 1 269 ? -2.308 -6.059 -11.171 1.00 97.75 269 ILE A CA 1
ATOM 2117 C C . ILE A 1 269 ? -2.391 -7.549 -11.511 1.00 97.75 269 ILE A C 1
ATOM 2119 O O . ILE A 1 269 ? -3.072 -7.935 -12.456 1.00 97.75 269 ILE A O 1
ATOM 2123 N N . THR A 1 270 ? -1.734 -8.398 -10.721 1.00 97.62 270 THR A N 1
ATOM 2124 C CA . THR A 1 270 ? -1.866 -9.864 -10.821 1.00 97.62 270 THR A CA 1
ATOM 2125 C C . THR A 1 270 ? -2.861 -10.427 -9.818 1.00 97.62 270 THR A C 1
ATOM 2127 O O . THR A 1 270 ? -3.418 -11.501 -10.037 1.00 97.62 270 THR A O 1
ATOM 2130 N N . ARG A 1 271 ? -3.077 -9.724 -8.704 1.00 97.81 271 ARG A N 1
ATOM 2131 C CA . ARG A 1 271 ? -4.013 -10.106 -7.645 1.00 97.81 271 ARG A CA 1
ATOM 2132 C C . ARG A 1 271 ? -4.610 -8.855 -7.018 1.00 97.81 271 ARG A C 1
ATOM 2134 O O . ARG A 1 271 ? -3.864 -7.991 -6.561 1.00 97.81 271 ARG A O 1
ATOM 2141 N N . LEU A 1 272 ? -5.934 -8.789 -6.952 1.00 98.12 272 LEU A N 1
ATOM 2142 C CA . LEU A 1 272 ? -6.637 -7.753 -6.201 1.00 98.12 272 LEU A CA 1
ATOM 2143 C C . LEU A 1 272 ? -6.797 -8.162 -4.728 1.00 98.12 272 LEU A C 1
ATOM 2145 O O . LEU A 1 272 ? -6.949 -9.356 -4.450 1.00 98.12 272 LEU A O 1
ATOM 2149 N N . PRO A 1 273 ? -6.758 -7.198 -3.795 1.00 98.19 273 PRO A N 1
ATOM 2150 C CA . PRO A 1 273 ? -7.152 -7.428 -2.412 1.00 98.19 273 PRO A CA 1
ATOM 2151 C C . PRO A 1 273 ? -8.677 -7.536 -2.281 1.00 98.19 273 PRO A C 1
ATOM 2153 O O . PRO A 1 273 ? -9.418 -7.117 -3.171 1.00 98.19 273 PRO A O 1
ATOM 2156 N N . ASN A 1 274 ? -9.147 -8.035 -1.138 1.00 98.00 274 ASN A N 1
ATOM 2157 C CA . ASN A 1 274 ? -10.577 -8.046 -0.813 1.00 98.00 274 ASN A CA 1
ATOM 2158 C C . ASN A 1 274 ? -11.112 -6.630 -0.539 1.00 98.00 274 ASN A C 1
ATOM 2160 O O . ASN A 1 274 ? -12.269 -6.334 -0.823 1.00 98.00 274 ASN A O 1
ATOM 2164 N N . VAL A 1 275 ? -10.264 -5.754 0.002 1.00 98.25 275 VAL A N 1
ATOM 2165 C CA . VAL A 1 275 ? -10.545 -4.338 0.236 1.00 98.25 275 VAL A CA 1
ATOM 2166 C C . VAL A 1 275 ? -9.462 -3.517 -0.451 1.00 98.25 275 VAL A C 1
ATOM 2168 O O . VAL A 1 275 ? -8.317 -3.472 -0.004 1.00 98.25 275 VAL A O 1
ATOM 2171 N N . LEU A 1 276 ? -9.823 -2.870 -1.558 1.00 97.94 276 LEU A N 1
ATOM 2172 C CA . LEU A 1 276 ? -8.911 -2.019 -2.313 1.00 97.94 276 LEU A CA 1
ATOM 2173 C C . LEU A 1 276 ? -8.977 -0.577 -1.807 1.00 97.94 276 LEU A C 1
ATOM 2175 O O . LEU A 1 276 ? -10.018 0.072 -1.892 1.00 97.94 276 LEU A O 1
ATOM 2179 N N . ILE A 1 277 ? -7.843 -0.062 -1.338 1.00 98.12 277 ILE A N 1
ATOM 2180 C CA . ILE A 1 277 ? -7.684 1.352 -0.992 1.00 98.12 277 ILE A CA 1
ATOM 2181 C C . ILE A 1 277 ? -7.068 2.078 -2.188 1.00 98.12 277 ILE A C 1
ATOM 2183 O O . ILE A 1 277 ? -6.002 1.695 -2.675 1.00 98.12 277 ILE A O 1
ATOM 2187 N N . ILE A 1 278 ? -7.727 3.144 -2.643 1.00 97.44 278 ILE A N 1
ATOM 2188 C CA . ILE A 1 278 ? -7.229 4.015 -3.709 1.00 97.44 278 ILE A CA 1
ATOM 2189 C C . ILE A 1 278 ? -6.973 5.401 -3.127 1.00 97.44 278 ILE A C 1
ATOM 2191 O O . ILE A 1 278 ? -7.888 6.081 -2.671 1.00 97.44 278 ILE A O 1
ATOM 2195 N N . HIS A 1 279 ? -5.716 5.819 -3.175 1.00 96.81 279 HIS A N 1
ATOM 2196 C CA . HIS A 1 279 ? -5.273 7.151 -2.807 1.00 96.81 279 HIS A CA 1
ATOM 2197 C C . HIS A 1 279 ? -5.102 8.004 -4.070 1.00 96.81 279 HIS A C 1
ATOM 2199 O O . HIS A 1 279 ? -4.324 7.659 -4.957 1.00 96.81 279 HIS A O 1
ATOM 2205 N N . LEU A 1 280 ? -5.812 9.130 -4.149 1.00 95.62 280 LEU A N 1
ATOM 2206 C CA . LEU A 1 280 ? -5.655 10.098 -5.236 1.00 95.62 280 LEU A CA 1
ATOM 2207 C C . LEU A 1 280 ? -4.491 11.045 -4.918 1.00 95.62 280 LEU A C 1
ATOM 2209 O O . LEU A 1 280 ? -4.590 11.832 -3.977 1.00 95.62 280 LEU A O 1
ATOM 2213 N N . LYS A 1 281 ? -3.425 11.026 -5.725 1.00 93.50 281 LYS A N 1
ATOM 2214 C CA . LYS A 1 281 ? -2.267 11.924 -5.576 1.00 93.50 281 LYS A CA 1
ATOM 2215 C C . LYS A 1 281 ? -2.631 13.367 -5.951 1.00 93.50 281 LYS A C 1
ATOM 2217 O O . LYS A 1 281 ? -2.383 13.809 -7.071 1.00 93.50 281 LYS A O 1
ATOM 2222 N N . ARG A 1 282 ? -3.246 14.089 -5.010 1.00 90.88 282 ARG A N 1
ATOM 2223 C CA . ARG A 1 282 ? -3.672 15.492 -5.169 1.00 90.88 282 ARG A CA 1
ATOM 2224 C C . ARG A 1 282 ? -2.553 16.489 -4.901 1.00 90.88 282 ARG A C 1
ATOM 2226 O O . ARG A 1 282 ? -2.450 17.486 -5.605 1.00 90.88 282 ARG A O 1
ATOM 2233 N N . PHE A 1 283 ? -1.729 16.225 -3.894 1.00 85.94 283 PHE A N 1
ATOM 2234 C CA . PHE A 1 283 ? -0.655 17.130 -3.506 1.00 85.94 283 PHE A CA 1
ATOM 2235 C C . PHE A 1 283 ? 0.593 16.872 -4.350 1.00 85.94 283 PHE A C 1
ATOM 2237 O O . PHE A 1 283 ? 1.048 15.733 -4.480 1.00 85.94 283 PHE A O 1
ATOM 2244 N N . ARG A 1 284 ? 1.147 17.941 -4.923 1.00 78.88 284 ARG A N 1
ATOM 2245 C CA . ARG A 1 284 ? 2.462 17.958 -5.568 1.00 78.88 284 ARG A CA 1
ATOM 2246 C C . ARG A 1 284 ? 3.364 18.828 -4.702 1.00 78.88 284 ARG A C 1
ATOM 2248 O O . ARG A 1 284 ? 2.956 19.914 -4.306 1.00 78.88 284 ARG A O 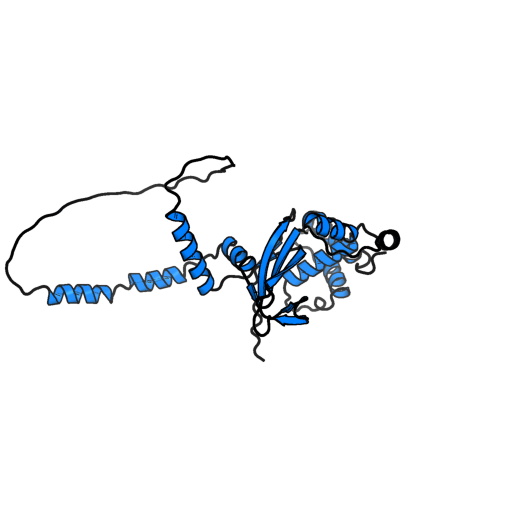1
ATOM 2255 N N . HIS A 1 285 ? 4.556 18.342 -4.382 1.00 64.81 285 HIS A N 1
ATOM 2256 C CA . HIS A 1 285 ? 5.566 19.190 -3.762 1.00 64.81 285 HIS A CA 1
ATOM 2257 C C . HIS A 1 285 ? 6.216 19.974 -4.900 1.00 64.81 285 HIS A C 1
ATOM 2259 O O . HIS A 1 285 ? 7.003 19.411 -5.658 1.00 64.81 285 HIS A O 1
ATOM 2265 N N . GLU A 1 286 ? 5.821 21.232 -5.084 1.00 52.97 286 GLU A N 1
ATOM 2266 C CA . GLU A 1 286 ? 6.532 22.132 -5.990 1.00 52.97 286 GLU A CA 1
ATOM 2267 C C . GLU A 1 286 ? 7.904 22.408 -5.369 1.00 52.97 286 GLU A C 1
ATOM 2269 O O . GLU A 1 286 ? 8.031 23.130 -4.380 1.00 52.97 286 GLU A O 1
ATOM 2274 N N . GLY A 1 287 ? 8.926 21.732 -5.889 1.00 46.31 287 GLY A N 1
ATOM 2275 C CA . GLY A 1 287 ? 10.307 21.941 -5.484 1.00 46.31 287 GLY A CA 1
ATOM 2276 C C . GLY A 1 287 ? 10.800 23.281 -6.009 1.00 46.31 287 GLY A C 1
ATOM 2277 O O . GLY A 1 287 ? 11.383 23.330 -7.083 1.00 46.31 287 GLY A O 1
ATOM 2278 N N . ASN A 1 288 ? 10.569 24.356 -5.261 1.00 38.19 288 ASN A N 1
ATOM 2279 C CA . ASN A 1 288 ? 11.352 25.578 -5.406 1.00 38.19 288 ASN A CA 1
ATOM 2280 C C . ASN A 1 288 ? 12.578 25.453 -4.493 1.00 38.19 288 ASN A C 1
ATOM 2282 O O . ASN A 1 288 ? 12.505 25.793 -3.310 1.00 38.19 288 ASN A O 1
ATOM 2286 N N . TYR A 1 289 ? 13.675 24.937 -5.046 1.00 36.94 289 TYR A N 1
ATOM 2287 C CA . TYR A 1 289 ? 15.028 25.110 -4.514 1.00 36.94 289 TYR A CA 1
ATOM 2288 C C . TYR A 1 289 ? 15.903 25.744 -5.587 1.00 36.94 289 TYR A C 1
ATOM 2290 O O . TYR A 1 289 ? 15.826 25.276 -6.744 1.00 36.94 289 TYR A O 1
#

pLDDT: mean 76.23, std 25.08, range [23.69, 98.44]

Foldseek 3Di:
DQPQELLCQLVVLVVVVVVVVVVPPDPDDDSVSNLVSCCVVVVVSVDPDDDDPVVVVVSSLSNVQRNFFPQDPVLVVVCVVPDPDPDDDPDLVRLVVVVCSRGPGVLCQFQKFKKKKWKAFPPPRDIDIDIDIDRAAAFEDDDPVLVVVVVVVVVVVVVPPDDDDDDDDDDDDDDDDDDDDDDDDDDDDDDDDDDDDDDCVCVVVVVVVCVVPPVVVVVVVVVVVVPPPDDDVVSSVCVSFDKDWQDDPRFDQDPVVRDTGIIIMGMDTPTGGNDYHYHYPPDDDPDPD

Secondary structure (DSSP, 8-state):
--TTS-TTHHHHHHHHHHHHHHT---S----HHHHHHHHHH-GGGSSSS---HHHHHHHHHHHHHHHT-S--HHHHHHHHTT----PPPSSHHHHHHHHHHH--SHHHHHH-EEEEEEEEETTT--EEEEEEEES-EEEEPPPHHHHHHHHHHHHHHHSS-SS-----------------------------------SHHHHHHHHHHHHHS-HHHHHHHHHHHHS-----HHHHHHHHTS-EEE-GGG-EEETTTTEEE-EEEEEEEEE--SS--EEEE--------

Radius of gyration: 29.97 Å; chains: 1; bounding box: 64×70×87 Å

Sequence (289 aa):
QNPLGTQGRLVKAYATFLQSLRSGQAQAINPLQLKFVIGQFAPRFNGYAQHDSQELTAFLLDGMHEDLNRITETTKNNKEEDSNFCNEPKTASEAWRLYKQRNNSIIVDLFHGQMKSTLSCNVCKNVSIKYDPFCFLSVPIPSNEQEAMFSSQNESTQLNNEENGFGKESLSLPIIDAQSCSNAVSSMQSSSSNLIDYSYGFLSWFLFLLSYINPFNAALQMVKNLISTSIPLKDCLRVLFSIDHLKGDDMYSCDKCKKLQDGIKHSSITRLPNVLIIHLKRFRHEGNY

InterPro domains:
  IPR001394 Peptidase C19, ubiquitin carboxyl-terminal hydrolase [PF00443] (9-287)
  IPR028889 Ubiquitin specific protease UPS, catalytic domain [PS50235] (1-289)
  IPR038765 Papain-like cysteine peptidase superfamily [SSF54001] (3-286)
  IPR050185 Ubiquitin carboxyl-terminal hydrolase [PTHR21646] (10-286)

Organism: Meloidogyne javanica (NCBI:txid6303)